Protein AF-M1BPP1-F1 (afdb_monomer_lite)

Sequence (187 aa):
MSDGGLTILDGTQLRAVDLSLPSPADSSVTGAQLLDVAESKVSESLFGFSLPDTLKSAALKRIGVSDDLEFRREQLDRENALSVLRNYVDAIANELQDDPIVIAILDGKTLQMFLEDEDDFAMLAENLFTDLDTEDKGKIKRNQIRDALFHMGVEMGIPPLSGLLPSSPIRASKHRSFSSNNNIYRV

pLDDT: mean 79.0, std 19.22, range [29.78, 95.62]

Secondary structure (DSSP, 8-state):
----SEEEE-SGGGGG---PPPP-TTPPEEHHHHHHHHHHHHHHHTTTPPPPHHHHHHHHHHTT-S-HHHHTT-EE-HHHHHHHHHHHHHHHHHHHHHSPEEEE---HHHHHHHT--HHHHHHHHHHHHHHH-TT--S---HHHHHHHHHHHHHHTTPPPGGGSS-SS-------------------

Radius of gyration: 24.14 Å; chains: 1; bounding box: 52×61×60 Å

Structure (mmCIF, N/CA/C/O backbone):
data_AF-M1BPP1-F1
#
_entry.id   AF-M1BPP1-F1
#
loop_
_atom_site.group_PDB
_atom_site.id
_atom_site.type_symbol
_atom_site.label_atom_id
_atom_site.label_alt_id
_atom_site.label_comp_id
_atom_site.label_asym_id
_atom_site.label_entity_id
_atom_site.label_seq_id
_atom_site.pdbx_PDB_ins_code
_atom_site.Cartn_x
_atom_site.Cartn_y
_atom_site.Cartn_z
_atom_site.occupancy
_atom_site.B_iso_or_equiv
_atom_site.auth_seq_id
_atom_site.auth_comp_id
_atom_site.auth_asym_id
_atom_site.auth_atom_id
_atom_site.pdbx_PDB_model_num
ATOM 1 N N . MET A 1 1 ? -23.429 -11.621 -2.920 1.00 39.00 1 MET A N 1
ATOM 2 C CA . MET A 1 1 ? -22.164 -12.114 -2.347 1.00 39.00 1 MET A CA 1
ATOM 3 C C . MET A 1 1 ? -21.356 -10.877 -2.038 1.00 39.00 1 MET A C 1
ATOM 5 O O . MET A 1 1 ? -21.033 -10.153 -2.970 1.00 39.00 1 MET A O 1
ATOM 9 N N . SER A 1 2 ? -21.254 -10.527 -0.759 1.00 40.84 2 SER A N 1
ATOM 10 C CA . SER A 1 2 ? -20.558 -9.331 -0.289 1.00 40.84 2 SER A CA 1
ATOM 11 C C . SER A 1 2 ? -19.071 -9.513 -0.558 1.00 40.84 2 SER A C 1
ATOM 13 O O . SER A 1 2 ? -18.459 -10.453 -0.059 1.00 40.84 2 SER A O 1
ATOM 15 N N . ASP A 1 3 ? -18.509 -8.655 -1.400 1.00 52.59 3 ASP A N 1
ATOM 16 C CA . ASP A 1 3 ? -17.066 -8.576 -1.587 1.00 52.59 3 ASP A CA 1
ATOM 17 C C . ASP A 1 3 ? -16.498 -8.050 -0.260 1.00 52.59 3 ASP A C 1
ATOM 19 O O . ASP A 1 3 ? -16.735 -6.898 0.103 1.00 52.59 3 ASP A O 1
ATOM 23 N N . GLY A 1 4 ? -15.944 -8.949 0.559 1.00 58.28 4 GLY A N 1
ATOM 24 C CA . GLY A 1 4 ? -15.763 -8.808 2.013 1.00 58.28 4 GLY A CA 1
ATOM 25 C C . GLY A 1 4 ? -14.676 -7.824 2.450 1.00 58.28 4 GLY A C 1
ATOM 26 O O . GLY A 1 4 ? -13.829 -8.174 3.265 1.00 58.28 4 GLY A O 1
ATOM 27 N N . GLY A 1 5 ? -14.655 -6.617 1.884 1.00 71.94 5 GLY A N 1
ATOM 28 C CA . GLY A 1 5 ? -13.621 -5.612 2.142 1.00 71.94 5 GLY A CA 1
ATOM 29 C C . GLY A 1 5 ? -12.246 -5.978 1.573 1.00 71.94 5 GLY A C 1
ATOM 30 O O . GLY A 1 5 ? -11.260 -5.313 1.889 1.00 71.94 5 GLY A O 1
ATOM 31 N N . LEU A 1 6 ? -12.160 -7.027 0.749 1.00 84.12 6 LEU A N 1
ATOM 32 C CA . LEU A 1 6 ? -10.935 -7.433 0.067 1.00 84.12 6 LEU A CA 1
ATOM 33 C C . LEU A 1 6 ? -10.809 -6.691 -1.262 1.00 84.12 6 LEU A C 1
ATOM 35 O O . LEU A 1 6 ? -11.784 -6.477 -1.974 1.00 84.12 6 LEU A O 1
ATOM 39 N N . THR A 1 7 ? -9.595 -6.279 -1.597 1.00 86.88 7 THR A N 1
ATOM 40 C CA . THR A 1 7 ? -9.265 -5.616 -2.857 1.00 86.88 7 THR A CA 1
ATOM 41 C C . THR A 1 7 ? -8.027 -6.272 -3.445 1.00 86.88 7 THR A C 1
ATOM 43 O O . THR A 1 7 ? -7.039 -6.501 -2.748 1.00 86.88 7 THR A O 1
ATOM 46 N N . ILE A 1 8 ? -8.086 -6.584 -4.738 1.00 91.88 8 ILE A N 1
ATOM 47 C CA . ILE A 1 8 ? -6.975 -7.180 -5.479 1.00 91.88 8 ILE A CA 1
ATOM 48 C C . ILE A 1 8 ? -6.202 -6.056 -6.169 1.00 91.88 8 ILE A C 1
ATOM 50 O O . ILE A 1 8 ? -6.776 -5.260 -6.912 1.00 91.88 8 ILE A O 1
ATOM 54 N N . LEU A 1 9 ? -4.897 -5.993 -5.919 1.00 92.38 9 LEU A N 1
ATOM 55 C CA . LEU A 1 9 ? -3.967 -5.097 -6.593 1.00 92.38 9 LEU A CA 1
ATOM 56 C C . LEU A 1 9 ? -3.253 -5.878 -7.702 1.00 92.38 9 LEU A C 1
ATOM 58 O O . LEU A 1 9 ? -2.265 -6.561 -7.451 1.00 92.38 9 LEU A O 1
ATOM 62 N N . ASP A 1 10 ? -3.766 -5.764 -8.924 1.00 92.12 10 ASP A N 1
ATOM 63 C CA . ASP A 1 10 ? -3.283 -6.459 -10.132 1.00 92.12 10 ASP A CA 1
ATOM 64 C C . ASP A 1 10 ? -2.486 -5.543 -11.087 1.00 92.12 10 ASP A C 1
ATOM 66 O O . ASP A 1 10 ? -2.209 -5.887 -12.236 1.00 92.12 10 ASP A O 1
ATOM 70 N N . GLY A 1 11 ? -2.177 -4.322 -10.641 1.00 90.88 11 GLY A N 1
ATOM 71 C CA . GLY A 1 11 ? -1.450 -3.325 -11.426 1.00 90.88 11 GLY A CA 1
ATOM 72 C C . GLY A 1 11 ? -2.285 -2.573 -12.470 1.00 90.88 11 GLY A C 1
ATOM 73 O O . GLY A 1 11 ? -1.774 -1.630 -13.075 1.00 90.88 11 GLY A O 1
ATOM 74 N N . THR A 1 12 ? -3.571 -2.891 -12.666 1.00 91.62 12 THR A N 1
ATOM 75 C CA . THR A 1 12 ? -4.430 -2.189 -13.644 1.00 91.62 12 THR A CA 1
ATOM 76 C C . THR A 1 12 ? -4.559 -0.693 -13.348 1.00 91.62 12 THR A C 1
ATOM 78 O O . THR A 1 12 ? -4.496 0.125 -14.267 1.00 91.62 12 THR A O 1
ATOM 81 N N . GLN A 1 13 ? -4.644 -0.327 -12.065 1.00 89.00 13 GLN A N 1
ATOM 82 C CA . GLN A 1 13 ? -4.729 1.062 -11.595 1.00 89.00 13 GLN A CA 1
ATOM 83 C C . GLN A 1 13 ? -3.490 1.887 -11.970 1.00 89.00 13 GLN A C 1
ATOM 85 O O . GLN A 1 13 ? -3.598 3.084 -12.226 1.00 89.00 13 GLN A O 1
ATOM 90 N N . LEU A 1 14 ? -2.319 1.246 -12.070 1.00 92.12 14 LEU A N 1
ATOM 91 C CA . LEU A 1 14 ? -1.053 1.917 -12.371 1.00 92.12 14 LEU A CA 1
ATOM 92 C C . LEU A 1 14 ? -0.929 2.328 -13.840 1.00 92.12 14 LEU A C 1
ATOM 94 O O . LEU A 1 14 ? -0.242 3.298 -14.149 1.00 92.12 14 LEU A O 1
ATOM 98 N N . ARG A 1 15 ? -1.642 1.650 -14.748 1.00 87.25 15 ARG A N 1
ATOM 99 C CA . ARG A 1 15 ? -1.582 1.933 -16.193 1.00 87.25 15 ARG A CA 1
ATOM 100 C C . ARG A 1 15 ? -2.246 3.259 -16.581 1.00 87.25 15 ARG A C 1
ATOM 102 O O . ARG A 1 15 ? -1.982 3.779 -17.660 1.00 87.25 15 ARG A O 1
ATOM 109 N N . ALA A 1 16 ? -3.111 3.798 -15.721 1.00 83.12 16 ALA A N 1
ATOM 110 C CA . ALA A 1 16 ? -3.827 5.056 -15.942 1.00 83.12 16 ALA A CA 1
ATOM 111 C C . ALA A 1 16 ? -3.273 6.229 -15.109 1.00 83.12 16 ALA A C 1
ATOM 113 O O . ALA A 1 16 ? -3.879 7.301 -15.087 1.00 83.12 16 ALA A O 1
ATOM 114 N N . VAL A 1 17 ? -2.148 6.039 -14.411 1.00 85.88 17 VAL A N 1
ATOM 115 C CA . VAL A 1 17 ? -1.571 7.057 -13.524 1.00 85.88 17 VAL A CA 1
ATOM 116 C C . VAL A 1 17 ? -1.045 8.251 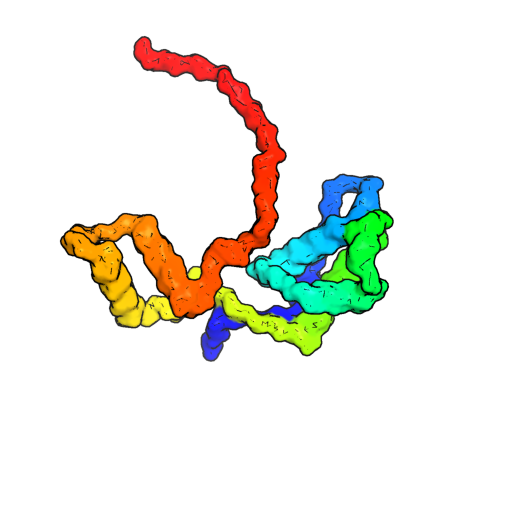-14.310 1.00 85.88 17 VAL A C 1
ATOM 118 O O . VAL A 1 17 ? -0.302 8.107 -15.281 1.00 85.88 17 VAL A O 1
ATOM 121 N N . ASP A 1 18 ? -1.376 9.454 -13.835 1.00 83.50 18 ASP A N 1
ATOM 122 C CA . ASP A 1 18 ? -0.751 10.680 -14.323 1.00 83.50 18 ASP A CA 1
ATOM 123 C C . ASP A 1 18 ? 0.675 10.811 -13.770 1.00 83.50 18 ASP A C 1
ATOM 125 O O . ASP A 1 18 ? 0.908 11.153 -12.605 1.00 83.50 18 ASP A O 1
ATOM 129 N N . LEU A 1 19 ? 1.643 10.516 -14.633 1.00 82.75 19 LEU A N 1
ATOM 130 C CA . LEU A 1 19 ? 3.066 10.590 -14.334 1.00 82.75 19 LEU A CA 1
ATOM 131 C C . LEU A 1 19 ? 3.598 11.970 -14.715 1.00 82.75 19 LEU A C 1
ATOM 133 O O . LEU A 1 19 ? 4.197 12.168 -15.775 1.00 82.75 19 LEU A O 1
ATOM 137 N N . SER A 1 20 ? 3.367 12.930 -13.822 1.00 80.38 20 SER A N 1
ATOM 138 C CA . SER A 1 20 ? 3.931 14.273 -13.908 1.00 80.38 20 SER A CA 1
ATOM 139 C C . SER A 1 20 ? 5.150 14.419 -12.992 1.00 80.38 20 SER A C 1
ATOM 141 O O . SER A 1 20 ? 5.137 14.047 -11.820 1.00 80.38 20 SER A O 1
ATOM 143 N N . LEU A 1 21 ? 6.232 14.974 -13.541 1.00 76.12 21 LEU A N 1
ATOM 144 C CA . LEU A 1 21 ? 7.428 15.310 -12.769 1.00 76.12 21 LEU A CA 1
ATOM 145 C C . LEU A 1 21 ? 7.219 16.646 -12.026 1.00 76.12 21 LEU A C 1
ATOM 147 O O . LEU A 1 21 ? 6.709 17.596 -12.634 1.00 76.12 21 LEU A O 1
ATOM 151 N N . PRO A 1 22 ? 7.629 16.765 -10.749 1.00 67.38 22 PRO A N 1
ATOM 152 C CA . PRO A 1 22 ? 7.569 18.029 -10.018 1.00 67.38 22 PRO A CA 1
ATOM 153 C C . PRO A 1 22 ? 8.485 19.087 -10.667 1.00 67.38 22 PRO A C 1
ATOM 155 O O . PRO A 1 22 ? 9.644 18.825 -10.972 1.00 67.38 22 PRO A O 1
ATOM 158 N N . SER A 1 23 ? 7.955 20.292 -10.898 1.00 67.94 23 SER A N 1
ATOM 159 C CA . SER A 1 23 ? 8.669 21.427 -11.520 1.00 67.94 23 SER A CA 1
ATOM 160 C C . SER A 1 23 ? 9.544 22.165 -10.481 1.00 67.94 23 SER A C 1
ATOM 162 O O . SER A 1 23 ? 9.099 22.296 -9.335 1.00 67.94 23 SER A O 1
ATOM 164 N N . PRO A 1 24 ? 10.758 22.658 -10.837 1.00 58.31 24 PRO A N 1
ATOM 165 C CA . PRO A 1 24 ? 10.934 23.704 -11.852 1.00 58.31 24 PRO A CA 1
ATOM 166 C C . PRO A 1 24 ? 11.856 23.339 -13.037 1.00 58.31 24 PRO A C 1
ATOM 168 O O . PRO A 1 24 ? 13.055 23.146 -12.881 1.00 58.31 24 PRO A O 1
ATOM 171 N N . ALA A 1 25 ? 11.243 23.356 -14.224 1.00 53.94 25 ALA A N 1
ATOM 172 C CA . ALA A 1 25 ? 11.714 23.688 -15.581 1.00 53.94 25 ALA A CA 1
ATOM 173 C C . ALA A 1 25 ? 13.097 23.265 -16.140 1.00 53.94 25 ALA A C 1
ATOM 175 O O . ALA A 1 25 ? 13.095 22.889 -17.306 1.00 53.94 25 ALA A O 1
ATOM 176 N N . ASP A 1 26 ? 14.223 23.283 -15.416 1.00 55.06 26 ASP A N 1
ATOM 177 C CA . ASP A 1 26 ? 15.560 23.238 -16.061 1.00 55.06 26 ASP A CA 1
ATOM 178 C C . ASP A 1 26 ? 16.645 22.421 -15.331 1.00 55.06 26 ASP A C 1
ATOM 180 O O . ASP A 1 26 ? 17.787 22.367 -15.787 1.00 55.06 26 ASP A O 1
ATOM 184 N N . SER A 1 27 ? 16.342 21.779 -14.201 1.00 67.38 27 SER A N 1
ATOM 185 C CA . SER A 1 27 ? 17.331 20.962 -13.483 1.00 67.38 27 SER A CA 1
ATOM 186 C C . SER A 1 27 ? 17.130 19.474 -13.749 1.00 67.38 27 SER A C 1
ATOM 188 O O . SER A 1 27 ? 16.012 18.969 -13.634 1.00 67.38 27 SER A O 1
ATOM 190 N N . SER A 1 28 ? 18.223 18.778 -14.052 1.00 79.44 28 SER A N 1
ATOM 191 C CA . SER A 1 28 ? 18.310 17.319 -13.996 1.00 79.44 28 SER A CA 1
ATOM 192 C C . SER A 1 28 ? 17.731 16.784 -12.680 1.00 79.44 28 SER A C 1
ATOM 194 O O . SER A 1 28 ? 17.888 17.390 -11.617 1.00 79.44 28 SER A O 1
ATOM 196 N N . VAL A 1 29 ? 17.045 15.647 -12.758 1.00 87.88 29 VAL A N 1
ATOM 197 C CA . VAL A 1 29 ? 16.467 14.949 -11.601 1.00 87.88 29 VAL A CA 1
ATOM 198 C C . VAL A 1 29 ? 17.371 13.771 -11.277 1.00 87.88 29 VAL A C 1
ATOM 200 O O . VAL A 1 29 ? 17.850 13.092 -12.186 1.00 87.88 29 VAL A O 1
ATOM 203 N N . THR A 1 30 ? 17.641 13.525 -9.996 1.00 91.06 30 THR A N 1
ATOM 204 C CA . THR A 1 30 ? 18.416 12.336 -9.625 1.00 91.06 30 THR A CA 1
ATOM 205 C C . THR A 1 30 ? 17.553 11.081 -9.682 1.00 91.06 30 THR A C 1
ATOM 207 O O . THR A 1 30 ? 16.352 11.145 -9.409 1.00 91.06 30 THR A O 1
ATOM 210 N N . GLY A 1 31 ? 18.146 9.917 -9.960 1.00 89.88 31 GLY A N 1
ATOM 211 C CA . GLY A 1 31 ? 17.411 8.648 -9.921 1.00 89.88 31 GLY A CA 1
ATOM 212 C C . GLY A 1 31 ? 16.687 8.422 -8.587 1.00 89.88 31 GLY A C 1
ATOM 213 O O . GLY A 1 31 ? 15.552 7.959 -8.579 1.00 89.88 31 GLY A O 1
ATOM 214 N N . ALA A 1 32 ? 17.264 8.852 -7.457 1.00 90.44 32 ALA A N 1
ATOM 215 C CA . ALA A 1 32 ? 16.597 8.775 -6.154 1.00 90.44 32 ALA A CA 1
ATOM 216 C C . ALA A 1 32 ? 15.307 9.609 -6.097 1.00 90.44 32 ALA A C 1
ATOM 218 O O . ALA A 1 32 ? 14.272 9.104 -5.678 1.00 90.44 32 ALA A O 1
ATOM 219 N N . GLN A 1 33 ? 15.348 10.861 -6.566 1.00 89.88 33 GLN A N 1
ATOM 220 C CA . GLN A 1 33 ? 14.158 11.717 -6.624 1.00 89.88 33 GLN A CA 1
ATOM 221 C C . GLN A 1 33 ? 13.097 11.140 -7.562 1.00 89.88 33 GLN A C 1
ATOM 223 O O . GLN A 1 33 ? 11.904 11.260 -7.293 1.00 89.88 33 GLN A O 1
ATOM 228 N N . LEU A 1 34 ? 13.528 10.517 -8.660 1.00 91.06 34 LEU A N 1
ATOM 229 C CA . LEU A 1 34 ? 12.632 9.874 -9.608 1.00 91.06 34 LEU A CA 1
ATOM 230 C C . LEU A 1 34 ? 11.901 8.684 -8.980 1.00 91.06 34 LEU A C 1
ATOM 232 O O . LEU A 1 34 ? 10.683 8.581 -9.123 1.00 91.06 34 LEU A O 1
ATOM 236 N N . LEU A 1 35 ? 12.631 7.820 -8.268 1.00 91.50 35 LEU A N 1
ATOM 237 C CA . LEU A 1 35 ? 12.057 6.676 -7.561 1.00 91.50 35 LEU A CA 1
ATOM 238 C C . LEU A 1 35 ? 11.125 7.122 -6.436 1.00 91.50 35 LEU A C 1
ATOM 240 O O . LEU A 1 35 ? 10.030 6.583 -6.338 1.00 91.50 35 LEU A O 1
ATOM 244 N N . ASP A 1 36 ? 11.485 8.149 -5.663 1.00 91.06 36 ASP A N 1
ATOM 245 C CA . ASP A 1 36 ? 10.612 8.692 -4.615 1.00 91.06 36 ASP A CA 1
ATOM 246 C C . ASP A 1 36 ? 9.279 9.197 -5.200 1.00 91.06 36 ASP A C 1
ATOM 248 O O . ASP A 1 36 ? 8.206 8.915 -4.663 1.00 91.06 36 ASP A O 1
ATOM 252 N N . VAL A 1 37 ? 9.325 9.910 -6.334 1.00 91.00 37 VAL A N 1
ATOM 253 C CA . VAL A 1 37 ? 8.116 10.363 -7.041 1.00 91.00 37 VAL A CA 1
ATOM 254 C C . VAL A 1 37 ? 7.308 9.171 -7.554 1.00 91.00 37 VAL A C 1
ATOM 256 O O . VAL A 1 37 ? 6.089 9.148 -7.383 1.00 91.00 37 VAL A O 1
ATOM 259 N N . ALA A 1 38 ? 7.967 8.180 -8.157 1.00 91.88 38 ALA A N 1
ATOM 260 C CA . ALA A 1 38 ? 7.306 6.990 -8.676 1.00 91.88 38 ALA A CA 1
ATOM 261 C C . ALA A 1 38 ? 6.610 6.196 -7.567 1.00 91.88 38 ALA A C 1
ATOM 263 O O . ALA A 1 38 ? 5.428 5.887 -7.677 1.00 91.88 38 ALA A O 1
ATOM 264 N N . GLU A 1 39 ? 7.323 5.911 -6.479 1.00 91.81 39 GLU A N 1
ATOM 265 C CA . GLU A 1 39 ? 6.815 5.170 -5.328 1.00 91.81 39 GLU A CA 1
ATOM 266 C C . GLU A 1 39 ? 5.678 5.923 -4.638 1.00 91.81 39 GLU A C 1
ATOM 268 O O . GLU A 1 39 ? 4.675 5.305 -4.288 1.00 91.81 39 GLU A O 1
ATOM 273 N N . SER A 1 40 ? 5.771 7.252 -4.522 1.00 90.75 40 SER A N 1
ATOM 274 C CA . SER A 1 40 ? 4.672 8.080 -4.015 1.00 90.75 40 SER A CA 1
ATOM 275 C C . SER A 1 40 ? 3.430 7.958 -4.898 1.00 90.75 40 SER A C 1
ATOM 277 O O . SER A 1 40 ? 2.335 7.748 -4.385 1.00 90.75 40 SER A O 1
ATOM 279 N N . LYS A 1 41 ? 3.579 8.050 -6.226 1.00 90.75 41 LYS A N 1
ATOM 280 C CA . LYS A 1 41 ? 2.454 7.955 -7.171 1.00 90.75 41 LYS A CA 1
ATOM 281 C C . LYS A 1 41 ? 1.828 6.570 -7.206 1.00 90.75 41 LYS A C 1
ATOM 283 O O . LYS A 1 41 ? 0.604 6.446 -7.237 1.00 90.75 41 LYS A O 1
ATOM 288 N N . VAL A 1 42 ? 2.659 5.537 -7.178 1.00 92.88 42 VAL A N 1
ATOM 289 C CA . VAL A 1 42 ? 2.208 4.150 -7.108 1.00 92.88 42 VAL A CA 1
ATOM 290 C C . VAL A 1 42 ? 1.476 3.904 -5.794 1.00 92.88 42 VAL A C 1
ATOM 292 O O . VAL A 1 42 ? 0.377 3.366 -5.818 1.00 92.88 42 VAL A O 1
ATOM 295 N N . SER A 1 43 ? 2.019 4.366 -4.668 1.00 91.50 43 SER A N 1
ATOM 296 C CA . SER A 1 43 ? 1.369 4.226 -3.366 1.00 91.50 43 SER A CA 1
ATOM 297 C C . SER A 1 43 ? 0.026 4.958 -3.314 1.00 91.50 43 SER A C 1
ATOM 299 O O . SER A 1 43 ? -0.973 4.356 -2.931 1.00 91.50 43 SER A O 1
ATOM 301 N N . GLU A 1 44 ? -0.046 6.209 -3.788 1.00 89.81 44 GLU A N 1
ATOM 302 C CA . GLU A 1 44 ? -1.303 6.972 -3.909 1.00 89.81 44 GLU A CA 1
ATOM 303 C C . GLU A 1 44 ? -2.359 6.212 -4.726 1.00 89.81 44 GLU A C 1
ATOM 305 O O . GLU A 1 44 ? -3.530 6.170 -4.351 1.00 89.81 44 GLU A O 1
ATOM 310 N N . SER A 1 45 ? -1.931 5.572 -5.814 1.00 90.81 45 SER A N 1
ATOM 311 C CA . SER A 1 45 ? -2.804 4.809 -6.714 1.00 90.81 45 SER A CA 1
ATOM 312 C C . SER A 1 45 ? -3.197 3.439 -6.162 1.00 90.81 45 SER A C 1
ATOM 314 O O . SER A 1 45 ? -4.136 2.830 -6.656 1.00 90.81 45 SER A O 1
ATOM 316 N N . LEU A 1 46 ? -2.494 2.950 -5.140 1.00 90.31 46 LEU A N 1
ATOM 317 C CA . LEU A 1 46 ? -2.741 1.673 -4.472 1.00 90.31 46 LEU A CA 1
ATOM 318 C C . LEU A 1 46 ? -3.210 1.890 -3.025 1.00 90.31 46 LEU A C 1
ATOM 320 O O . LEU A 1 46 ? -2.830 1.149 -2.124 1.00 90.31 46 LEU A O 1
ATOM 324 N N . PHE A 1 47 ? -4.036 2.912 -2.784 1.00 86.88 47 PHE A N 1
ATOM 325 C CA . PHE A 1 47 ? -4.660 3.187 -1.478 1.00 86.88 47 PHE A CA 1
ATOM 326 C C . PHE A 1 47 ? -3.670 3.462 -0.330 1.00 86.88 47 PHE A C 1
ATOM 328 O O . PHE A 1 47 ? -3.946 3.158 0.830 1.00 86.88 47 PHE A O 1
ATOM 335 N N . GLY A 1 48 ? -2.505 4.034 -0.634 1.00 86.12 48 GLY A N 1
ATOM 336 C CA . GLY A 1 48 ? -1.437 4.267 0.340 1.00 86.12 48 GLY A CA 1
ATOM 337 C C . GLY A 1 48 ? -0.641 3.009 0.690 1.00 86.12 48 GLY A C 1
ATOM 338 O O . GLY A 1 48 ? 0.147 3.022 1.636 1.00 86.12 48 GLY A O 1
ATOM 339 N N . PHE A 1 49 ? -0.823 1.915 -0.055 1.00 86.38 49 PHE A N 1
ATOM 340 C CA . PHE A 1 49 ? -0.039 0.701 0.122 1.00 86.38 49 PHE A CA 1
ATOM 341 C C . PHE A 1 49 ? 1.431 0.974 -0.211 1.00 86.38 49 PHE A C 1
ATOM 343 O O . PHE A 1 49 ? 1.764 1.483 -1.286 1.00 86.38 49 PHE A O 1
ATOM 350 N N . SER A 1 50 ? 2.322 0.662 0.730 1.00 89.06 50 SER A N 1
ATOM 351 C CA . SER A 1 50 ? 3.764 0.728 0.501 1.00 89.06 50 SER A CA 1
ATOM 352 C C . SER A 1 50 ? 4.219 -0.575 -0.136 1.00 89.06 50 SER A C 1
ATOM 354 O O . SER A 1 50 ? 3.999 -1.653 0.418 1.00 89.06 50 SER A O 1
ATOM 356 N N . LEU A 1 51 ? 4.856 -0.478 -1.300 1.00 88.25 51 LEU A N 1
ATOM 357 C CA . LEU A 1 51 ? 5.306 -1.656 -2.025 1.00 88.25 51 LEU A CA 1
ATOM 358 C C . LEU A 1 51 ? 6.394 -2.422 -1.253 1.00 88.25 51 LEU A C 1
ATOM 360 O O . LEU A 1 51 ? 7.301 -1.790 -0.703 1.00 88.25 51 LEU A O 1
ATOM 364 N N . PRO A 1 52 ? 6.377 -3.767 -1.278 1.00 90.19 52 PRO A N 1
ATOM 365 C CA . PRO A 1 52 ? 7.480 -4.581 -0.778 1.00 90.19 52 PRO A CA 1
ATOM 366 C C . PRO A 1 52 ? 8.791 -4.316 -1.533 1.00 90.19 52 PRO A C 1
ATOM 368 O O . PRO A 1 52 ? 8.791 -4.145 -2.755 1.00 90.19 52 PRO A O 1
ATOM 371 N N . ASP A 1 53 ? 9.929 -4.378 -0.834 1.00 89.75 53 ASP A N 1
ATOM 372 C CA . ASP A 1 53 ? 11.258 -4.183 -1.440 1.00 89.75 53 ASP A CA 1
ATOM 373 C C . ASP A 1 53 ? 11.574 -5.213 -2.534 1.00 89.75 53 ASP A C 1
ATOM 375 O O . ASP A 1 53 ? 12.317 -4.925 -3.475 1.00 89.75 53 ASP A O 1
ATOM 379 N N . THR A 1 54 ? 10.983 -6.407 -2.444 1.00 90.19 54 THR A N 1
ATOM 380 C CA . THR A 1 54 ? 11.080 -7.451 -3.472 1.00 90.19 54 THR A CA 1
ATOM 381 C C . THR A 1 54 ? 10.498 -6.981 -4.803 1.00 90.19 54 THR A C 1
ATOM 383 O O . THR A 1 54 ? 11.142 -7.156 -5.836 1.00 90.19 54 THR A O 1
ATOM 386 N N . LEU A 1 55 ? 9.338 -6.319 -4.771 1.00 91.25 55 LEU A N 1
ATOM 387 C CA . LEU A 1 55 ? 8.656 -5.793 -5.951 1.00 91.25 55 LEU A CA 1
ATOM 388 C C . LEU A 1 55 ? 9.414 -4.601 -6.543 1.00 91.25 55 LEU A C 1
ATOM 390 O O . LEU A 1 55 ? 9.648 -4.554 -7.749 1.00 91.25 55 LEU A O 1
ATOM 394 N N . LYS A 1 56 ? 9.874 -3.677 -5.688 1.00 91.94 56 LYS A N 1
ATOM 395 C CA . LYS A 1 56 ? 10.714 -2.539 -6.105 1.00 91.94 56 LYS A CA 1
ATOM 396 C C . LYS A 1 56 ? 11.980 -3.022 -6.815 1.00 91.94 56 LYS A C 1
ATOM 398 O O . LYS A 1 56 ? 12.312 -2.568 -7.907 1.00 91.94 56 LYS A O 1
ATOM 403 N N . SER A 1 57 ? 12.653 -4.012 -6.227 1.00 91.56 57 SER A N 1
ATOM 404 C CA . SER A 1 57 ? 13.867 -4.609 -6.789 1.00 91.56 57 SER A CA 1
ATOM 405 C C . SER A 1 57 ? 13.608 -5.339 -8.110 1.00 91.56 57 SER A C 1
ATOM 407 O O . SER A 1 57 ? 14.441 -5.277 -9.015 1.00 91.56 57 SER A O 1
ATOM 409 N N . ALA A 1 58 ? 12.480 -6.045 -8.234 1.00 91.75 58 ALA A N 1
ATOM 410 C CA . ALA A 1 58 ? 12.091 -6.716 -9.473 1.00 91.75 58 ALA A CA 1
ATOM 411 C C . ALA A 1 58 ? 11.827 -5.702 -10.598 1.00 91.75 58 ALA A C 1
ATOM 413 O O . ALA A 1 58 ? 12.377 -5.839 -11.694 1.00 91.75 58 ALA A O 1
ATOM 414 N N . ALA A 1 59 ? 11.097 -4.624 -10.295 1.00 93.00 59 ALA A N 1
ATOM 415 C CA . ALA A 1 59 ? 10.826 -3.548 -11.240 1.00 93.00 59 ALA A CA 1
ATOM 416 C C . ALA A 1 59 ? 12.111 -2.845 -11.717 1.00 93.00 59 ALA A C 1
ATOM 418 O O . ALA A 1 59 ? 12.285 -2.651 -12.921 1.00 93.00 59 ALA A O 1
ATOM 419 N N . LEU A 1 60 ? 13.050 -2.541 -10.809 1.00 92.25 60 LEU A N 1
ATOM 420 C CA . LEU A 1 60 ? 14.359 -1.965 -11.156 1.00 92.25 60 LEU A CA 1
ATOM 421 C C . LEU A 1 60 ? 15.166 -2.872 -12.095 1.00 92.25 60 LEU A C 1
ATOM 423 O O . LEU A 1 60 ? 15.686 -2.421 -13.117 1.00 92.25 60 LEU A O 1
ATOM 427 N N . LYS A 1 61 ? 15.218 -4.175 -11.803 1.00 92.06 61 LYS A N 1
ATOM 428 C CA . LYS A 1 61 ? 15.903 -5.148 -12.668 1.00 92.06 61 LYS A CA 1
ATOM 429 C C . LYS A 1 61 ? 15.286 -5.200 -14.064 1.00 92.06 61 LYS A C 1
ATOM 431 O O . LYS A 1 61 ? 16.013 -5.314 -15.049 1.00 92.06 61 LYS A O 1
ATOM 436 N N . ARG A 1 62 ? 13.959 -5.089 -14.163 1.00 90.69 62 ARG A N 1
ATOM 437 C CA . ARG A 1 62 ? 13.228 -5.149 -15.435 1.00 90.69 62 ARG A CA 1
ATOM 438 C C . ARG A 1 62 ? 13.498 -3.949 -16.341 1.00 90.69 62 ARG A C 1
ATOM 440 O O . ARG A 1 62 ? 13.517 -4.111 -17.557 1.00 90.69 62 ARG A O 1
ATOM 447 N N . ILE A 1 63 ? 13.766 -2.778 -15.765 1.00 90.94 63 ILE A N 1
ATOM 448 C CA . ILE A 1 63 ? 14.176 -1.581 -16.519 1.00 90.94 63 ILE A CA 1
ATOM 449 C C . ILE A 1 63 ? 15.690 -1.520 -16.791 1.00 90.94 63 ILE A C 1
ATOM 451 O O . ILE A 1 63 ? 16.173 -0.531 -17.334 1.00 90.94 63 ILE A O 1
ATOM 455 N N . GLY A 1 64 ? 16.446 -2.569 -16.443 1.00 86.94 64 GLY A N 1
ATOM 456 C CA . GLY A 1 64 ? 17.884 -2.671 -16.710 1.00 86.94 64 GLY A CA 1
ATOM 457 C C . GLY A 1 64 ? 18.786 -2.041 -15.646 1.00 86.94 64 GLY A C 1
ATOM 458 O O . GLY A 1 64 ? 20.002 -1.998 -15.835 1.00 86.94 64 GLY A O 1
ATOM 459 N N . VAL A 1 65 ? 18.233 -1.598 -14.512 1.00 87.81 65 VAL A N 1
ATOM 460 C CA . VAL A 1 65 ? 19.023 -1.076 -13.390 1.00 87.81 65 VAL A CA 1
ATOM 461 C C . VAL A 1 65 ? 19.618 -2.255 -12.621 1.00 87.81 65 VAL A C 1
ATOM 463 O O . VAL A 1 65 ? 18.924 -2.972 -11.900 1.00 87.81 65 VAL A O 1
ATOM 466 N N . SER A 1 66 ? 20.919 -2.479 -12.814 1.00 78.62 66 SER A N 1
ATOM 467 C CA . SER A 1 66 ? 21.666 -3.549 -12.134 1.00 78.62 66 SER A CA 1
ATOM 468 C C . SER A 1 66 ? 22.267 -3.093 -10.799 1.00 78.62 66 SER A C 1
ATOM 470 O O . SER A 1 66 ? 22.399 -3.909 -9.889 1.00 78.62 66 SER A O 1
ATOM 472 N N . ASP A 1 67 ? 22.589 -1.800 -10.673 1.00 85.19 67 ASP A N 1
ATOM 473 C CA . ASP A 1 67 ? 23.100 -1.169 -9.452 1.00 85.19 67 ASP A CA 1
ATOM 474 C C . ASP A 1 67 ? 22.169 -0.019 -9.019 1.00 85.19 67 ASP A C 1
ATOM 476 O O . ASP A 1 67 ? 22.186 1.076 -9.584 1.00 85.19 67 ASP A O 1
ATOM 480 N N . ASP A 1 68 ? 21.333 -0.280 -8.008 1.00 84.94 68 ASP A N 1
ATOM 481 C CA . ASP A 1 68 ? 20.396 0.703 -7.439 1.00 84.94 68 ASP A CA 1
ATOM 482 C C . ASP A 1 68 ? 21.126 1.914 -6.827 1.00 84.94 68 ASP A C 1
ATOM 484 O O . ASP A 1 68 ? 20.674 3.054 -6.937 1.00 84.94 68 ASP A O 1
ATOM 488 N N . LEU A 1 69 ? 22.291 1.702 -6.207 1.00 86.81 69 LEU A N 1
ATOM 489 C CA . LEU A 1 69 ? 23.044 2.776 -5.558 1.00 86.81 69 LEU A CA 1
ATOM 490 C C . LEU A 1 69 ? 23.667 3.733 -6.574 1.00 86.81 69 LEU A C 1
ATOM 492 O O . LEU A 1 69 ? 23.782 4.932 -6.291 1.00 86.81 69 LEU A O 1
ATOM 496 N N . GLU A 1 70 ? 24.108 3.214 -7.715 1.00 88.50 70 GLU A N 1
ATOM 497 C CA . GLU A 1 70 ? 24.615 4.026 -8.818 1.00 88.50 70 GLU A CA 1
ATOM 498 C C . GLU A 1 70 ? 23.475 4.807 -9.477 1.00 88.50 70 GLU A C 1
ATOM 500 O O . GLU A 1 70 ? 23.533 6.038 -9.538 1.00 88.50 70 GLU A O 1
ATOM 505 N N . PHE A 1 71 ? 22.387 4.118 -9.833 1.00 89.00 71 PHE A N 1
ATOM 506 C CA . PHE A 1 71 ? 21.219 4.729 -10.465 1.00 89.00 71 PHE A CA 1
ATOM 507 C C . PHE A 1 71 ? 20.615 5.853 -9.613 1.00 89.00 71 PHE A C 1
ATOM 509 O O . PHE A 1 71 ? 20.329 6.941 -10.108 1.00 89.00 71 PHE A O 1
ATOM 516 N N . ARG A 1 72 ? 20.510 5.663 -8.291 1.00 89.06 72 ARG A N 1
ATOM 517 C CA . ARG A 1 72 ? 20.007 6.699 -7.371 1.00 89.06 72 ARG A CA 1
ATOM 518 C C . ARG A 1 72 ? 20.791 8.016 -7.427 1.00 89.06 72 ARG A C 1
ATOM 520 O O . ARG A 1 72 ? 20.226 9.067 -7.112 1.00 89.06 72 ARG A O 1
ATOM 527 N N . ARG A 1 73 ? 22.078 7.977 -7.788 1.00 90.38 73 ARG A N 1
ATOM 528 C CA . ARG A 1 73 ? 22.956 9.159 -7.887 1.00 90.38 73 ARG A CA 1
ATOM 529 C C . ARG A 1 73 ? 23.044 9.729 -9.300 1.00 90.38 73 ARG A C 1
ATOM 531 O O . ARG A 1 73 ? 23.521 10.854 -9.453 1.00 90.38 73 ARG A O 1
ATOM 538 N N . GLU A 1 74 ? 22.606 8.977 -10.302 1.00 89.38 74 GLU A N 1
ATOM 539 C CA . GLU A 1 74 ? 22.610 9.392 -11.698 1.00 89.38 74 GLU A CA 1
ATOM 540 C C . GLU A 1 74 ? 21.724 10.624 -11.899 1.00 89.38 74 GLU A C 1
ATOM 542 O O . GLU A 1 74 ? 20.648 10.735 -11.308 1.00 89.38 74 GLU A O 1
ATOM 547 N N . GLN A 1 75 ? 22.193 11.567 -12.717 1.00 90.25 75 GLN A N 1
ATOM 548 C CA . GLN A 1 75 ? 21.422 12.738 -13.112 1.00 90.25 75 GLN A CA 1
ATOM 549 C C . GLN A 1 75 ? 20.788 12.489 -14.471 1.00 90.25 75 GLN A C 1
ATOM 551 O O . GLN A 1 75 ? 21.489 12.327 -15.467 1.00 90.25 75 GLN A O 1
ATOM 556 N N . LEU A 1 76 ? 19.463 12.515 -14.501 1.00 87.25 76 LEU A N 1
ATOM 557 C CA . LEU A 1 76 ? 18.670 12.302 -15.698 1.00 87.25 76 LEU A CA 1
ATOM 558 C C . LEU A 1 76 ? 18.117 13.646 -16.167 1.00 87.25 76 LEU A C 1
ATOM 560 O O . LEU A 1 76 ? 17.622 14.448 -15.367 1.00 87.25 76 LEU A O 1
ATOM 564 N N . ASP A 1 77 ? 18.191 13.897 -17.471 1.00 88.56 77 ASP A N 1
ATOM 565 C CA . ASP A 1 77 ? 17.406 14.973 -18.066 1.00 88.56 77 ASP A CA 1
ATOM 566 C C . ASP A 1 77 ? 15.907 14.644 -17.991 1.00 88.56 77 ASP A C 1
ATOM 568 O O . ASP A 1 77 ? 15.487 13.544 -17.626 1.00 88.56 77 ASP A O 1
ATOM 572 N N . ARG A 1 78 ? 15.071 15.623 -18.320 1.00 84.62 78 ARG A N 1
ATOM 573 C CA . ARG A 1 78 ? 13.626 15.496 -18.148 1.00 84.62 78 ARG A CA 1
ATOM 574 C C . ARG A 1 78 ? 12.999 14.414 -19.030 1.00 84.62 78 ARG A C 1
ATOM 576 O O . ARG A 1 78 ? 12.045 13.769 -18.597 1.00 84.62 78 ARG A O 1
ATOM 583 N N . GLU A 1 79 ? 13.488 14.246 -20.254 1.00 85.62 79 GLU A N 1
ATOM 584 C CA . GLU A 1 79 ? 12.938 13.285 -21.215 1.00 85.62 79 GLU A CA 1
ATOM 585 C C . GLU A 1 79 ? 13.284 11.857 -20.789 1.00 85.62 79 GLU A C 1
ATOM 587 O O . GLU A 1 79 ? 12.392 11.010 -20.668 1.00 85.62 79 GLU A O 1
ATOM 592 N N . ASN A 1 80 ? 14.553 11.627 -20.449 1.00 89.06 80 ASN A N 1
ATOM 593 C CA . ASN A 1 80 ? 15.037 10.362 -19.923 1.00 89.06 80 ASN A CA 1
ATOM 594 C C . ASN A 1 80 ? 14.367 10.037 -18.585 1.00 89.06 80 ASN A C 1
ATOM 596 O O . ASN A 1 80 ? 13.829 8.941 -18.439 1.00 89.06 80 ASN A O 1
ATOM 600 N N . ALA A 1 81 ? 14.276 10.993 -17.654 1.00 89.81 81 ALA A N 1
ATOM 601 C CA . ALA A 1 81 ? 13.598 10.802 -16.372 1.00 89.81 81 ALA A CA 1
ATOM 602 C C . ALA A 1 81 ? 12.131 10.389 -16.552 1.00 89.81 81 ALA A C 1
ATOM 604 O O . ALA A 1 81 ? 11.675 9.433 -15.929 1.00 89.81 81 ALA A O 1
ATOM 605 N N . LEU A 1 82 ? 11.384 11.060 -17.431 1.00 89.94 82 LEU A N 1
ATOM 606 C CA . LEU A 1 82 ? 9.979 10.731 -17.670 1.00 89.94 82 LEU A CA 1
ATOM 607 C C . LEU A 1 82 ? 9.813 9.353 -18.325 1.00 89.94 82 LEU A C 1
ATOM 609 O O . LEU A 1 82 ? 8.881 8.623 -17.984 1.00 89.94 82 LEU A O 1
ATOM 613 N N . SER A 1 83 ? 10.719 8.981 -19.234 1.00 91.00 83 SER A N 1
ATOM 614 C CA . SER A 1 83 ? 10.724 7.642 -19.833 1.00 91.00 83 SER A CA 1
ATOM 615 C C . SER A 1 83 ? 11.004 6.553 -18.792 1.00 91.00 83 SER A C 1
ATOM 617 O O . SER A 1 83 ? 10.276 5.566 -18.728 1.00 91.00 83 SER A O 1
ATOM 619 N N . VAL A 1 84 ? 11.991 6.766 -17.917 1.00 92.56 84 VAL A N 1
ATOM 620 C CA . VAL A 1 84 ? 12.368 5.820 -16.862 1.00 92.56 84 VAL A CA 1
ATOM 621 C C . VAL A 1 84 ? 11.265 5.709 -15.812 1.00 92.56 84 VAL A C 1
ATOM 623 O O . VAL A 1 84 ? 10.934 4.600 -15.404 1.00 92.56 84 VAL A O 1
ATOM 626 N N . LEU A 1 85 ? 10.630 6.823 -15.438 1.00 92.12 85 LEU A N 1
ATOM 627 C CA . LEU A 1 85 ? 9.472 6.842 -14.542 1.00 92.12 85 LEU A CA 1
ATOM 628 C C . LEU A 1 85 ? 8.330 5.975 -15.079 1.00 92.12 85 LEU A C 1
ATOM 630 O O . LEU A 1 85 ? 7.801 5.138 -14.353 1.00 92.12 85 LEU A O 1
ATOM 634 N N . ARG A 1 86 ? 7.972 6.155 -16.356 1.00 93.00 86 ARG A N 1
ATOM 635 C CA . ARG A 1 86 ? 6.939 5.346 -17.020 1.00 93.00 86 ARG A CA 1
ATOM 636 C C . ARG A 1 86 ? 7.314 3.875 -17.042 1.00 93.00 86 ARG A C 1
ATOM 638 O O . ARG A 1 86 ? 6.538 3.055 -16.571 1.00 93.00 86 ARG A O 1
ATOM 645 N N . ASN A 1 87 ? 8.525 3.562 -17.494 1.00 94.50 87 ASN A N 1
ATOM 646 C CA . ASN A 1 87 ? 9.007 2.186 -17.567 1.00 94.50 87 ASN A CA 1
ATOM 647 C C . ASN A 1 87 ? 9.022 1.509 -16.190 1.00 94.50 87 ASN A C 1
ATOM 649 O O . ASN A 1 87 ? 8.695 0.331 -16.091 1.00 94.50 87 ASN A O 1
ATOM 653 N N . TYR A 1 88 ? 9.382 2.236 -15.130 1.00 94.62 88 TYR A N 1
ATOM 654 C CA . TYR A 1 88 ? 9.392 1.708 -13.769 1.00 94.62 88 TYR A CA 1
ATOM 655 C C . TYR A 1 88 ? 7.977 1.420 -13.254 1.00 94.62 88 TYR A C 1
ATOM 657 O O . TYR A 1 88 ? 7.724 0.339 -12.726 1.00 94.62 88 TYR A O 1
ATOM 665 N N . VAL A 1 89 ? 7.031 2.344 -13.454 1.00 94.94 89 VAL A N 1
ATOM 666 C CA . VAL A 1 89 ? 5.626 2.143 -13.059 1.00 94.94 89 VAL A CA 1
ATOM 667 C C . VAL A 1 89 ? 4.974 1.023 -13.872 1.00 94.94 89 VAL A C 1
ATOM 669 O O . VAL A 1 89 ? 4.272 0.189 -13.301 1.00 94.94 89 VAL A O 1
ATOM 672 N N . ASP A 1 90 ? 5.265 0.933 -15.171 1.00 95.19 90 ASP A N 1
ATOM 673 C CA . ASP A 1 90 ? 4.825 -0.175 -16.023 1.00 95.19 90 ASP A CA 1
ATOM 674 C C . ASP A 1 90 ? 5.445 -1.507 -15.591 1.00 95.19 90 ASP A C 1
ATOM 676 O O . ASP A 1 90 ? 4.772 -2.537 -15.615 1.00 95.19 90 ASP A O 1
ATOM 680 N N . ALA A 1 91 ? 6.714 -1.512 -15.172 1.00 95.62 91 ALA A N 1
ATOM 681 C CA . ALA A 1 91 ? 7.351 -2.702 -14.627 1.00 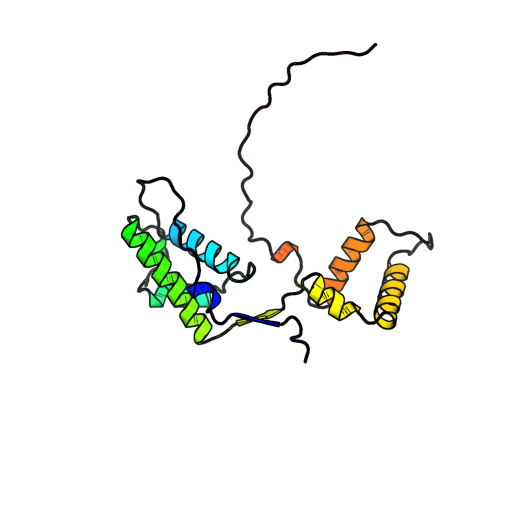95.62 91 ALA A CA 1
ATOM 682 C C . ALA A 1 91 ? 6.621 -3.170 -13.364 1.00 95.62 91 ALA A C 1
ATOM 684 O O . ALA A 1 91 ? 6.227 -4.328 -13.318 1.00 95.62 91 ALA A O 1
ATOM 685 N N . ILE A 1 92 ? 6.338 -2.277 -12.409 1.00 95.38 92 ILE A N 1
ATOM 686 C CA . ILE A 1 92 ? 5.535 -2.604 -11.218 1.00 95.38 92 ILE A CA 1
ATOM 687 C C . ILE A 1 92 ? 4.158 -3.147 -11.618 1.00 95.38 92 ILE A C 1
ATOM 689 O O . ILE A 1 92 ? 3.717 -4.153 -11.069 1.00 95.38 92 ILE A O 1
ATOM 693 N N . ALA A 1 93 ? 3.480 -2.508 -12.575 1.00 95.62 93 ALA A N 1
ATOM 694 C CA . ALA A 1 93 ? 2.168 -2.950 -13.040 1.00 95.62 93 ALA A CA 1
ATOM 695 C C . ALA A 1 93 ? 2.208 -4.367 -13.629 1.00 95.62 93 ALA A C 1
ATOM 697 O O . ALA A 1 93 ? 1.290 -5.147 -13.403 1.00 95.62 93 ALA A O 1
ATOM 698 N N . ASN A 1 94 ? 3.267 -4.706 -14.367 1.00 95.31 94 ASN A N 1
ATOM 699 C CA . ASN A 1 94 ? 3.452 -6.046 -14.916 1.00 95.31 94 ASN A CA 1
ATOM 700 C C . ASN A 1 94 ? 3.809 -7.067 -13.824 1.00 95.31 94 ASN A C 1
ATOM 702 O O . ASN A 1 94 ? 3.270 -8.165 -13.845 1.00 95.31 94 ASN A O 1
ATOM 706 N N . GLU A 1 95 ? 4.652 -6.711 -12.851 1.00 94.31 95 GLU A N 1
ATOM 707 C CA . GLU A 1 95 ? 4.957 -7.610 -11.729 1.00 94.31 95 GLU A CA 1
ATOM 708 C C . GLU A 1 95 ? 3.696 -7.911 -10.896 1.00 94.31 95 GLU A C 1
ATOM 710 O O . GLU A 1 95 ? 3.458 -9.062 -10.552 1.00 94.31 95 GLU A O 1
ATOM 715 N N . LEU A 1 96 ? 2.840 -6.913 -10.640 1.00 94.50 96 LEU A N 1
ATOM 716 C CA . LEU A 1 96 ? 1.547 -7.115 -9.962 1.00 94.50 96 LEU A CA 1
ATOM 717 C C . LEU A 1 96 ? 0.530 -7.884 -10.813 1.00 94.50 96 LEU A C 1
ATOM 719 O O . LEU A 1 96 ? -0.386 -8.498 -10.275 1.00 94.50 96 LEU A O 1
ATOM 723 N N . GLN A 1 97 ? 0.654 -7.831 -12.137 1.00 94.25 97 GLN A N 1
ATOM 724 C CA . GLN A 1 97 ? -0.177 -8.636 -13.024 1.00 94.25 97 GLN A CA 1
ATOM 725 C C . GLN A 1 97 ? 0.209 -10.120 -12.949 1.00 94.25 97 GLN A C 1
ATOM 727 O O . GLN A 1 97 ? -0.674 -10.978 -13.004 1.00 94.25 97 GLN A O 1
ATOM 732 N N . ASP A 1 98 ? 1.507 -10.410 -12.835 1.00 92.94 98 ASP A N 1
ATOM 733 C CA . ASP A 1 98 ? 2.038 -11.769 -12.715 1.00 92.94 98 ASP A CA 1
ATOM 734 C C . ASP A 1 98 ? 1.835 -12.337 -11.291 1.00 92.94 98 ASP A C 1
ATOM 736 O O . ASP A 1 98 ? 1.497 -13.514 -11.147 1.00 92.94 98 ASP A O 1
ATOM 740 N N . ASP A 1 99 ? 1.992 -11.506 -10.252 1.00 93.12 99 ASP A N 1
ATOM 741 C CA . ASP A 1 99 ? 1.811 -11.852 -8.833 1.00 93.12 99 ASP A CA 1
ATOM 742 C C . ASP A 1 99 ? 0.949 -10.794 -8.100 1.00 93.12 99 ASP A C 1
ATOM 744 O O . ASP A 1 99 ? 1.476 -9.853 -7.490 1.00 93.12 99 ASP A O 1
ATOM 748 N N . PRO A 1 100 ? -0.394 -10.892 -8.188 1.00 93.31 100 PRO A N 1
ATOM 749 C CA . PRO A 1 100 ? -1.295 -9.900 -7.612 1.00 93.31 100 PRO A CA 1
ATOM 750 C C . PRO A 1 100 ? -1.324 -9.958 -6.085 1.00 93.31 100 PRO A C 1
ATOM 752 O O . PRO A 1 100 ? -1.368 -11.024 -5.470 1.00 93.31 100 PRO A O 1
ATOM 755 N N . ILE A 1 101 ? -1.405 -8.784 -5.457 1.00 91.62 101 ILE A N 1
ATOM 756 C CA . ILE A 1 101 ? -1.450 -8.660 -3.996 1.00 91.62 101 ILE A CA 1
ATOM 757 C C . ILE A 1 101 ? -2.899 -8.474 -3.546 1.00 91.62 101 ILE A C 1
ATOM 759 O O . ILE A 1 101 ? -3.591 -7.566 -4.003 1.00 91.62 101 ILE A O 1
ATOM 763 N N . VAL A 1 102 ? -3.355 -9.301 -2.606 1.00 90.56 102 VAL A N 1
ATOM 764 C CA . VAL A 1 102 ? -4.666 -9.138 -1.962 1.00 90.56 102 VAL A CA 1
ATOM 765 C C . VAL A 1 102 ? -4.499 -8.307 -0.695 1.00 90.56 102 VAL A C 1
ATOM 767 O O . VAL A 1 102 ? -3.741 -8.681 0.199 1.00 90.56 102 VAL A O 1
ATOM 770 N N . ILE A 1 103 ? -5.223 -7.194 -0.606 1.00 86.81 103 ILE A N 1
ATOM 771 C CA . ILE A 1 103 ? -5.263 -6.335 0.581 1.00 86.81 103 ILE A CA 1
ATOM 772 C C . ILE A 1 103 ? -6.681 -6.266 1.151 1.00 86.81 103 ILE A C 1
ATOM 774 O O . ILE A 1 103 ? -7.660 -6.432 0.426 1.00 86.81 103 ILE A O 1
ATOM 778 N N . ALA A 1 104 ? -6.797 -5.997 2.450 1.00 83.50 104 ALA A N 1
ATOM 779 C CA . ALA A 1 104 ? -8.068 -5.689 3.100 1.00 83.50 104 ALA A CA 1
ATOM 780 C C . ALA A 1 104 ? -8.152 -4.181 3.369 1.00 83.50 104 ALA A C 1
ATOM 782 O O . ALA A 1 104 ? -7.272 -3.623 4.028 1.00 83.50 104 ALA A O 1
ATOM 783 N N . ILE A 1 105 ? -9.204 -3.526 2.873 1.00 81.25 105 ILE A N 1
ATOM 784 C CA . ILE A 1 105 ? -9.462 -2.099 3.097 1.00 81.25 105 ILE A CA 1
ATOM 785 C C . ILE A 1 105 ? -10.658 -1.966 4.041 1.00 81.25 105 ILE A C 1
ATOM 787 O O . ILE A 1 105 ? -11.813 -2.181 3.669 1.00 81.25 105 ILE A O 1
ATOM 791 N N . LEU A 1 106 ? -10.367 -1.589 5.284 1.00 79.81 106 LEU A N 1
ATOM 792 C CA . LEU A 1 106 ? -11.365 -1.359 6.326 1.00 79.81 106 LEU A CA 1
ATOM 793 C C . LEU A 1 106 ? -11.676 0.139 6.422 1.00 79.81 106 LEU A C 1
ATOM 795 O O . LEU A 1 106 ? -11.114 0.852 7.252 1.00 79.81 106 LEU A O 1
ATOM 799 N N . ASP A 1 107 ? -12.549 0.629 5.540 1.00 79.75 107 ASP A N 1
ATOM 800 C CA . ASP A 1 107 ? -13.089 1.989 5.626 1.00 79.75 107 ASP A CA 1
ATOM 801 C C . ASP A 1 107 ? -14.360 2.048 6.499 1.00 79.75 107 ASP A C 1
ATOM 803 O O . ASP A 1 107 ? -14.853 1.034 6.991 1.00 79.75 107 ASP A O 1
ATOM 807 N N . GLY A 1 108 ? -14.915 3.247 6.709 1.00 80.88 108 GLY A N 1
ATOM 808 C CA . GLY A 1 108 ? -16.113 3.416 7.539 1.00 80.88 108 GLY A CA 1
ATOM 809 C C . GLY A 1 108 ? -17.351 2.670 7.023 1.00 80.88 108 GLY A C 1
ATOM 810 O O . GLY A 1 108 ? -18.194 2.280 7.826 1.00 80.88 108 GLY A O 1
ATOM 811 N N . LYS A 1 109 ? -17.460 2.438 5.710 1.00 83.31 109 LYS A N 1
ATOM 812 C CA . LYS A 1 109 ? -18.573 1.700 5.104 1.00 83.31 109 LYS A CA 1
ATOM 813 C C . LYS A 1 109 ? -18.376 0.195 5.276 1.00 83.31 109 LYS A C 1
ATOM 815 O O . LYS A 1 109 ? -19.319 -0.498 5.640 1.00 83.31 109 LYS A O 1
ATOM 820 N N . THR A 1 110 ? -17.159 -0.296 5.067 1.00 82.00 110 THR A N 1
ATOM 821 C CA . THR A 1 110 ? -16.786 -1.687 5.333 1.00 82.00 110 THR A CA 1
ATOM 822 C C . THR A 1 110 ? -16.992 -2.021 6.810 1.00 82.00 110 THR A C 1
ATOM 824 O O . THR A 1 110 ? -17.614 -3.028 7.128 1.00 82.00 110 THR A O 1
ATOM 827 N N . LEU A 1 111 ? -16.557 -1.148 7.723 1.00 79.81 111 LEU A N 1
ATOM 828 C CA . LEU A 1 111 ? -16.798 -1.315 9.159 1.00 79.81 111 LEU A CA 1
ATOM 829 C C . LEU A 1 111 ? -18.290 -1.303 9.500 1.00 79.81 111 LEU A C 1
ATOM 831 O O . LEU A 1 111 ? -18.723 -2.112 10.309 1.00 79.81 111 LEU A O 1
ATOM 835 N N . GLN A 1 112 ? -19.088 -0.438 8.865 1.00 83.69 112 GLN A N 1
ATOM 836 C CA . GLN A 1 112 ? -20.538 -0.437 9.059 1.00 83.69 112 GLN A CA 1
ATOM 837 C C . GLN A 1 112 ? -21.168 -1.780 8.674 1.00 83.69 112 GLN A C 1
ATOM 839 O O . GLN A 1 112 ? -22.051 -2.236 9.385 1.00 83.69 112 GLN A O 1
ATOM 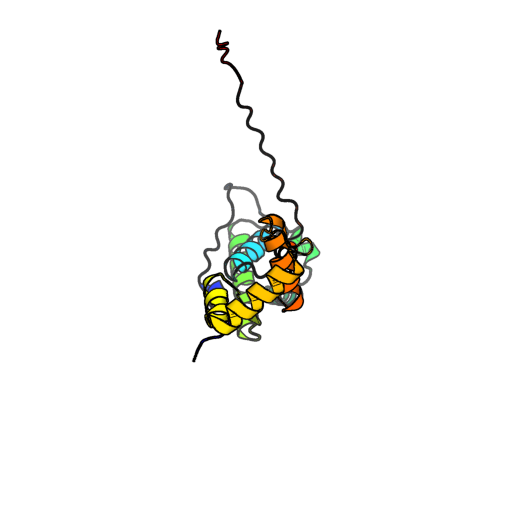844 N N . MET A 1 113 ? -20.704 -2.424 7.598 1.00 82.38 113 MET A N 1
ATOM 845 C CA . MET A 1 113 ? -21.177 -3.763 7.220 1.00 82.38 113 MET A CA 1
ATOM 846 C C . MET A 1 113 ? -20.823 -4.820 8.273 1.00 82.38 113 MET A C 1
ATOM 848 O O . MET A 1 113 ? -21.617 -5.712 8.527 1.00 82.38 113 MET A O 1
ATOM 852 N N . PHE A 1 114 ? -19.649 -4.727 8.904 1.00 76.50 114 PHE A N 1
ATOM 853 C CA . PHE A 1 114 ? -19.260 -5.650 9.979 1.00 76.50 114 PHE A CA 1
ATOM 854 C C . PHE A 1 114 ? -20.009 -5.412 11.297 1.00 76.50 114 PHE A C 1
ATOM 856 O O . PHE A 1 114 ? -20.039 -6.302 12.139 1.00 76.50 114 PHE A O 1
ATOM 863 N N . LEU A 1 115 ? -20.594 -4.227 11.477 1.00 82.12 115 LEU A N 1
ATOM 864 C CA . LEU A 1 115 ? -21.339 -3.826 12.673 1.00 82.12 115 LEU A CA 1
ATOM 865 C C . LEU A 1 115 ? -22.843 -3.675 12.390 1.00 82.12 115 LEU A C 1
ATOM 867 O O . LEU A 1 115 ? -23.537 -2.991 13.138 1.00 82.12 115 LEU A O 1
ATOM 871 N N . GLU A 1 116 ? -23.335 -4.225 11.275 1.00 87.50 116 GLU A N 1
ATOM 872 C CA . GLU A 1 116 ? -24.726 -4.028 10.847 1.00 87.50 116 GLU A CA 1
ATOM 873 C C . GLU A 1 116 ? -25.731 -4.810 11.697 1.00 87.50 116 GLU A C 1
ATOM 875 O O . GLU A 1 116 ? -26.895 -4.417 11.778 1.00 87.50 116 GLU A O 1
ATOM 880 N N . ASP A 1 117 ? -25.279 -5.894 12.330 1.00 90.44 117 ASP A N 1
ATOM 881 C CA . ASP A 1 117 ? -26.072 -6.661 13.281 1.00 90.44 117 ASP A CA 1
ATOM 882 C C . ASP A 1 117 ? -26.149 -5.901 14.614 1.00 90.44 117 ASP A C 1
ATOM 884 O O . ASP A 1 117 ? -25.152 -5.723 15.320 1.00 90.44 117 ASP A O 1
ATOM 888 N N . GLU A 1 118 ? -27.346 -5.397 14.921 1.00 91.25 118 GLU A N 1
ATOM 889 C CA . GLU A 1 118 ? -27.606 -4.572 16.101 1.00 9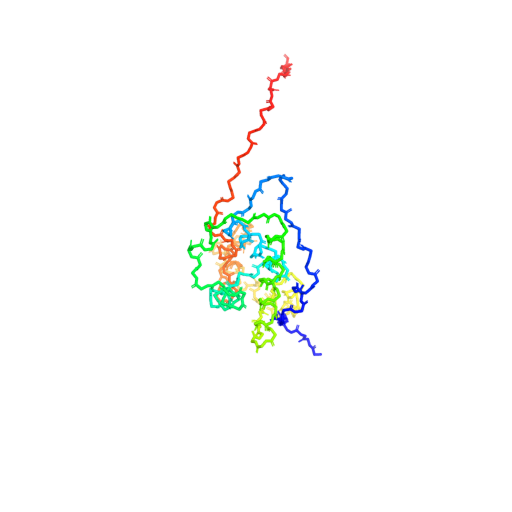1.25 118 GLU A CA 1
ATOM 890 C C . GLU A 1 118 ? -27.399 -5.348 17.406 1.00 91.25 118 GLU A C 1
ATOM 892 O O . GLU A 1 118 ? -26.899 -4.766 18.369 1.00 91.25 118 GLU A O 1
ATOM 897 N N . ASP A 1 119 ? -27.726 -6.643 17.435 1.00 91.25 119 ASP A N 1
ATOM 898 C CA . ASP A 1 119 ? -27.613 -7.469 18.638 1.00 91.25 119 ASP A CA 1
ATOM 899 C C . ASP A 1 119 ? -26.135 -7.767 18.942 1.00 91.25 119 ASP A C 1
ATOM 901 O O . ASP A 1 119 ? -25.678 -7.589 20.079 1.00 91.25 119 ASP A O 1
ATOM 905 N N . ASP A 1 120 ? -25.356 -8.130 17.918 1.00 87.75 120 ASP A N 1
ATOM 906 C CA . ASP A 1 120 ? -23.910 -8.336 18.056 1.00 87.75 120 ASP A CA 1
ATOM 907 C C . ASP A 1 120 ? -23.193 -7.028 18.419 1.00 87.75 120 ASP A C 1
ATOM 909 O O . ASP A 1 120 ? -22.338 -6.998 19.313 1.00 87.75 120 ASP A O 1
ATOM 913 N N . PHE A 1 121 ? -23.562 -5.918 17.770 1.00 87.88 121 PHE A N 1
ATOM 914 C CA . PHE A 1 121 ? -23.005 -4.606 18.084 1.00 87.88 121 PHE A CA 1
ATOM 915 C C . PHE A 1 121 ? -23.335 -4.169 19.515 1.00 87.88 121 PHE A C 1
ATOM 917 O O . PHE A 1 121 ? -22.447 -3.683 20.220 1.00 87.88 121 PHE A O 1
ATOM 924 N N . ALA A 1 122 ? -24.580 -4.348 19.964 1.00 91.31 122 ALA A N 1
ATOM 925 C CA . ALA A 1 122 ? -24.997 -4.005 21.319 1.00 91.31 122 ALA A CA 1
ATOM 926 C C . ALA A 1 122 ? -24.208 -4.806 22.359 1.00 91.31 122 ALA A C 1
ATOM 928 O O . ALA A 1 122 ? -23.669 -4.218 23.296 1.00 91.31 122 ALA A O 1
ATOM 929 N N . MET A 1 123 ? -24.046 -6.115 22.153 1.00 90.38 123 MET A N 1
ATOM 930 C CA . MET A 1 123 ? -23.248 -6.968 23.035 1.00 90.38 123 MET A CA 1
ATOM 931 C C . MET A 1 123 ? -21.778 -6.518 23.098 1.00 90.38 123 MET A C 1
ATOM 933 O O . MET A 1 123 ? -21.196 -6.436 24.183 1.00 90.38 123 MET A O 1
ATOM 937 N N . LEU A 1 124 ? -21.166 -6.184 21.956 1.00 86.88 124 LEU A N 1
ATOM 938 C CA . LEU A 1 124 ? -19.799 -5.649 21.909 1.00 86.88 124 LEU A CA 1
ATOM 939 C C . LEU A 1 124 ? -19.684 -4.306 22.641 1.00 86.88 124 LEU A C 1
ATOM 941 O O . LEU A 1 124 ? -18.734 -4.091 23.398 1.00 86.88 124 LEU A O 1
ATOM 945 N N . ALA A 1 125 ? -20.647 -3.407 22.434 1.00 89.06 125 ALA A N 1
ATOM 946 C CA . ALA A 1 125 ? -20.671 -2.093 23.061 1.00 89.06 125 ALA A CA 1
ATOM 947 C C . ALA A 1 125 ? -20.876 -2.180 24.581 1.00 89.06 125 ALA A C 1
ATOM 949 O O . ALA A 1 125 ? -20.207 -1.453 25.312 1.00 89.06 125 ALA A O 1
ATOM 950 N N . GLU A 1 126 ? -21.750 -3.066 25.065 1.00 90.94 126 GLU A N 1
ATOM 951 C CA . GLU A 1 126 ? -21.984 -3.286 26.497 1.00 90.94 126 GLU A CA 1
ATOM 952 C C . GLU A 1 126 ? -20.751 -3.858 27.203 1.00 90.94 126 GLU A C 1
ATOM 954 O O . GLU A 1 126 ? -20.353 -3.346 28.254 1.00 90.94 126 GLU A O 1
ATOM 959 N N . ASN A 1 127 ? -20.106 -4.867 26.608 1.00 88.38 127 ASN A N 1
ATOM 960 C CA . ASN A 1 127 ? -18.868 -5.434 27.147 1.00 88.38 127 ASN A CA 1
ATOM 961 C C . ASN A 1 127 ? -17.770 -4.363 27.220 1.00 88.38 127 ASN A C 1
ATOM 963 O O . ASN A 1 127 ? -17.193 -4.133 28.282 1.00 88.38 127 ASN A O 1
ATOM 967 N N . LEU A 1 128 ? -17.562 -3.623 26.124 1.00 89.06 128 LEU A N 1
ATOM 968 C CA . LEU A 1 128 ? -16.587 -2.534 26.076 1.00 89.06 128 LEU A CA 1
ATOM 969 C C . LEU A 1 128 ? -16.898 -1.427 27.092 1.00 89.06 128 LEU A C 1
ATOM 971 O O . LEU A 1 128 ? -15.991 -0.861 27.699 1.00 89.06 128 LEU A O 1
ATOM 975 N N . PHE A 1 129 ? -18.174 -1.084 27.265 1.00 90.19 129 PHE A N 1
ATOM 976 C CA . PHE A 1 129 ? -18.590 -0.068 28.223 1.00 90.19 129 PHE A CA 1
ATOM 977 C C . PHE A 1 129 ? -18.286 -0.505 29.657 1.00 90.19 129 PHE A C 1
ATOM 979 O O . PHE A 1 129 ? -17.723 0.276 30.422 1.00 90.19 129 PHE A O 1
ATOM 986 N N . THR A 1 130 ? -18.608 -1.752 29.997 1.00 90.38 130 THR A N 1
ATOM 987 C CA . THR A 1 130 ? -18.361 -2.336 31.322 1.00 90.38 130 THR A CA 1
ATOM 988 C C . THR A 1 130 ? -16.870 -2.355 31.656 1.00 90.38 130 THR A C 1
ATOM 990 O O . THR A 1 130 ? -16.476 -1.982 32.760 1.00 90.38 130 THR A O 1
ATOM 993 N N . ASP A 1 131 ? -16.025 -2.699 30.683 1.00 88.69 131 ASP A N 1
ATOM 994 C CA . ASP A 1 131 ? -14.570 -2.713 30.860 1.00 88.69 131 ASP A CA 1
ATOM 995 C C . ASP A 1 131 ? -13.981 -1.309 31.073 1.00 88.69 131 ASP A C 1
ATOM 997 O O . ASP A 1 131 ? -12.976 -1.137 31.769 1.00 88.69 131 ASP A O 1
ATOM 1001 N N . LEU A 1 132 ? -14.590 -0.283 30.473 1.00 90.19 132 LEU A N 1
ATOM 1002 C CA . LEU A 1 132 ? -14.111 1.099 30.546 1.00 90.19 132 LEU A CA 1
ATOM 1003 C C . LEU A 1 132 ? -14.673 1.888 31.731 1.00 90.19 132 LEU A C 1
ATOM 1005 O O . LEU A 1 132 ? -13.987 2.782 32.237 1.00 90.19 132 LEU A O 1
ATOM 1009 N N . ASP A 1 133 ? -15.896 1.593 32.168 1.00 91.12 133 ASP A N 1
ATOM 1010 C CA . ASP A 1 133 ? -16.569 2.253 33.288 1.00 91.12 133 ASP A CA 1
ATOM 1011 C C . ASP A 1 133 ? -16.330 1.518 34.614 1.00 91.12 133 ASP A C 1
ATOM 1013 O O . ASP A 1 133 ? -17.250 1.237 35.371 1.00 91.12 133 ASP A O 1
ATOM 1017 N N . THR A 1 134 ? -15.063 1.244 34.935 1.00 86.88 134 THR A N 1
ATOM 1018 C CA . THR A 1 134 ? -14.659 0.493 36.143 1.00 86.88 134 THR A CA 1
ATOM 1019 C C . THR A 1 134 ? -15.065 1.137 37.473 1.00 86.88 134 THR A C 1
ATOM 1021 O O . THR A 1 134 ? -14.965 0.507 38.524 1.00 86.88 134 THR A O 1
ATOM 1024 N N . GLU A 1 135 ? -15.485 2.403 37.448 1.00 87.88 135 GLU A N 1
ATOM 1025 C CA . GLU A 1 135 ? -15.965 3.148 38.613 1.00 87.88 135 GLU A CA 1
ATOM 1026 C C . GLU A 1 135 ? -17.502 3.293 38.641 1.00 87.88 135 GLU A C 1
ATOM 1028 O O . GLU A 1 135 ? -18.007 4.075 39.450 1.00 87.88 135 GLU A O 1
ATOM 1033 N N . ASP A 1 136 ? -18.234 2.595 37.762 1.00 85.12 136 ASP A N 1
ATOM 1034 C CA . ASP A 1 136 ? -19.703 2.595 37.651 1.00 85.12 136 ASP A CA 1
ATOM 1035 C C . ASP A 1 136 ? -20.318 4.009 37.616 1.00 85.12 136 ASP A C 1
ATOM 1037 O O . ASP A 1 136 ? -21.324 4.319 38.266 1.00 85.12 136 ASP A O 1
ATOM 1041 N N . LYS A 1 137 ? -19.697 4.929 36.867 1.00 87.88 137 LYS A N 1
ATOM 1042 C CA . LYS A 1 137 ? -20.149 6.329 36.771 1.00 87.88 137 LYS A CA 1
ATOM 1043 C C . LYS A 1 137 ? -21.260 6.518 35.740 1.00 87.88 137 LYS A C 1
ATOM 1045 O O . LYS A 1 137 ? -21.825 7.615 35.646 1.00 87.88 137 LYS A O 1
ATOM 1050 N N . GLY A 1 138 ? -21.527 5.501 34.924 1.00 88.19 138 GLY A N 1
ATOM 1051 C CA . GLY A 1 138 ? -22.398 5.545 33.757 1.00 88.19 138 GLY A CA 1
ATOM 1052 C C . GLY A 1 138 ? -21.870 6.460 32.651 1.00 88.19 138 GLY A C 1
ATOM 1053 O O . GLY A 1 138 ? -22.652 6.922 31.817 1.00 88.19 138 GLY A O 1
ATOM 1054 N N . LYS A 1 139 ? -20.575 6.818 32.665 1.00 88.50 139 LYS A N 1
ATOM 1055 C CA . LYS A 1 139 ? -19.984 7.795 31.732 1.00 88.50 139 LYS A CA 1
ATOM 1056 C C . LYS A 1 139 ? -18.519 7.501 31.446 1.00 88.50 139 LYS A C 1
ATOM 1058 O O . LYS A 1 139 ? -17.689 7.522 32.348 1.00 88.50 139 LYS A O 1
ATOM 1063 N N . ILE A 1 140 ? -18.185 7.432 30.160 1.00 89.62 140 ILE A N 1
ATOM 1064 C CA . ILE A 1 140 ? -16.817 7.235 29.675 1.00 89.62 140 ILE A CA 1
ATOM 1065 C C . ILE A 1 140 ? -16.376 8.468 28.881 1.00 89.62 140 ILE A C 1
ATOM 1067 O O . ILE A 1 140 ? -17.153 9.067 28.130 1.00 89.62 140 ILE A O 1
ATOM 1071 N N . LYS A 1 141 ? -15.118 8.890 29.038 1.00 89.12 141 LYS A N 1
ATOM 1072 C CA . LYS A 1 141 ? -14.571 10.011 28.264 1.00 89.12 141 LYS A CA 1
ATOM 1073 C C . LYS A 1 141 ? -14.273 9.577 26.827 1.00 89.12 141 LYS A C 1
ATOM 1075 O O . LYS A 1 141 ? -13.804 8.472 26.575 1.00 89.12 141 LYS A O 1
ATOM 1080 N N . ARG A 1 142 ? -14.435 10.499 25.871 1.00 88.31 142 ARG A N 1
ATOM 1081 C CA . ARG A 1 142 ? -14.170 10.257 24.437 1.00 88.31 142 ARG A CA 1
ATOM 1082 C C . ARG A 1 142 ? -12.789 9.651 24.155 1.00 88.31 142 ARG A C 1
ATOM 1084 O O . ARG A 1 142 ? -12.661 8.829 23.256 1.00 88.31 142 ARG A O 1
ATOM 1091 N N . ASN A 1 143 ? -11.756 10.087 24.874 1.00 87.88 143 ASN A N 1
ATOM 1092 C CA . ASN A 1 143 ? -10.404 9.557 24.697 1.00 87.88 143 ASN A CA 1
ATOM 1093 C C . ASN A 1 143 ? -10.310 8.083 25.112 1.00 87.88 143 ASN A C 1
ATOM 1095 O O . ASN A 1 143 ? -9.737 7.310 24.362 1.00 87.88 143 ASN A O 1
ATOM 1099 N N . GLN A 1 144 ? -10.945 7.686 26.218 1.00 87.69 144 GLN A N 1
ATOM 1100 C CA . GLN A 1 144 ? -10.971 6.292 26.671 1.00 87.69 144 GLN A CA 1
ATOM 1101 C C . GLN A 1 144 ? -11.648 5.382 25.640 1.00 87.69 144 GLN A C 1
ATOM 1103 O O . GLN A 1 144 ? -11.094 4.346 25.303 1.00 87.69 144 GLN A O 1
ATOM 1108 N N . ILE A 1 145 ? -12.782 5.807 25.067 1.00 87.31 145 ILE A N 1
ATOM 1109 C CA . ILE A 1 145 ? -13.469 5.056 23.998 1.00 87.31 145 ILE A CA 1
ATOM 1110 C C . ILE A 1 145 ? -12.554 4.885 22.782 1.00 87.31 145 ILE A C 1
ATOM 1112 O O . ILE A 1 145 ? -12.424 3.792 22.242 1.00 87.31 145 ILE A O 1
ATOM 1116 N N . ARG A 1 146 ? -11.900 5.968 22.346 1.00 86.75 146 ARG A N 1
ATOM 1117 C CA . ARG A 1 146 ? -11.001 5.928 21.188 1.00 86.75 146 ARG A CA 1
ATOM 1118 C C . ARG A 1 146 ? -9.823 4.983 21.420 1.00 86.75 146 ARG A C 1
ATOM 1120 O O . ARG A 1 146 ? -9.465 4.235 20.518 1.00 86.75 146 ARG A O 1
ATOM 1127 N N . ASP A 1 147 ? -9.218 5.046 22.599 1.00 87.06 147 ASP A N 1
ATOM 1128 C CA . ASP A 1 147 ? -8.057 4.228 22.930 1.00 87.06 147 ASP A CA 1
ATOM 1129 C C . ASP A 1 147 ? -8.467 2.744 23.045 1.00 87.06 147 ASP A C 1
ATOM 1131 O O . ASP A 1 147 ? -7.772 1.872 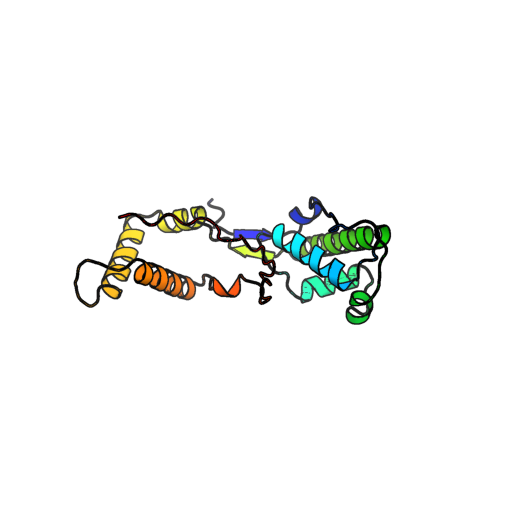22.532 1.00 87.06 147 ASP A O 1
ATOM 1135 N N . ALA A 1 148 ? -9.651 2.450 23.589 1.00 87.56 148 ALA A N 1
ATOM 1136 C CA . ALA A 1 148 ? -10.191 1.092 23.658 1.00 87.56 148 ALA A CA 1
ATOM 1137 C C . ALA A 1 148 ? -10.515 0.500 22.278 1.00 87.56 148 ALA A C 1
ATOM 1139 O O . ALA A 1 148 ? -10.136 -0.631 21.990 1.00 87.56 148 ALA A O 1
ATOM 1140 N N . LEU A 1 149 ? -11.138 1.284 21.390 1.00 84.38 149 LEU A N 1
ATOM 1141 C CA . LEU A 1 149 ? -11.373 0.882 19.999 1.00 84.38 149 LEU A CA 1
ATOM 1142 C C . LEU A 1 149 ? -10.062 0.627 19.248 1.00 84.38 149 LEU A C 1
ATOM 1144 O O . LEU A 1 149 ? -9.987 -0.286 18.432 1.00 84.38 149 LEU A O 1
ATOM 1148 N N . PHE A 1 150 ? -9.019 1.414 19.528 1.00 83.50 150 PHE A N 1
ATOM 1149 C CA . PHE A 1 150 ? -7.696 1.184 18.955 1.00 83.50 150 PHE A CA 1
ATOM 1150 C C . PHE A 1 150 ? -7.109 -0.157 19.413 1.00 83.50 150 PHE A C 1
ATOM 1152 O O . PHE A 1 150 ? -6.630 -0.925 18.582 1.00 83.50 150 PHE A O 1
ATOM 1159 N N . HIS A 1 151 ? -7.171 -0.457 20.713 1.00 83.12 151 HIS A N 1
ATOM 1160 C CA . HIS A 1 151 ? -6.684 -1.726 21.257 1.00 83.12 151 HIS A CA 1
ATOM 1161 C C . HIS A 1 151 ? -7.466 -2.926 20.718 1.00 83.12 151 HIS A C 1
ATOM 1163 O O . HIS A 1 151 ? -6.854 -3.864 20.212 1.00 83.12 151 HIS A O 1
ATOM 1169 N N . MET A 1 152 ? -8.797 -2.844 20.724 1.00 82.06 152 MET A N 1
ATOM 1170 C CA . MET A 1 152 ? -9.673 -3.879 20.175 1.00 82.06 152 MET A CA 1
ATOM 1171 C C . MET A 1 152 ? -9.394 -4.116 18.688 1.00 82.06 152 MET A C 1
ATOM 1173 O O . MET A 1 152 ? -9.301 -5.255 18.246 1.00 82.06 152 MET A O 1
ATOM 1177 N N . GLY A 1 153 ? -9.194 -3.047 17.909 1.00 81.00 153 GLY A N 1
ATOM 1178 C CA . GLY A 1 153 ? -8.817 -3.162 16.504 1.00 81.00 153 GLY A CA 1
ATOM 1179 C C . GLY A 1 153 ? -7.539 -3.978 16.316 1.00 81.00 153 GLY A C 1
ATOM 1180 O O . GLY A 1 153 ? -7.527 -4.908 15.515 1.00 81.00 153 GLY A O 1
ATOM 1181 N N . VAL A 1 154 ? -6.487 -3.686 17.086 1.00 81.94 154 VAL A N 1
ATOM 1182 C CA . VAL A 1 154 ? -5.217 -4.430 17.014 1.00 81.94 154 VAL A CA 1
ATOM 1183 C C . VAL A 1 154 ? -5.395 -5.903 17.398 1.00 81.94 154 VAL A C 1
ATOM 1185 O O . VAL A 1 154 ? -4.850 -6.773 16.720 1.00 81.94 154 VAL A O 1
ATOM 1188 N N . GLU A 1 155 ? -6.181 -6.202 18.434 1.00 80.88 155 GLU A N 1
ATOM 1189 C CA . GLU A 1 155 ? -6.508 -7.581 18.834 1.00 80.88 155 GLU A CA 1
ATOM 1190 C C . GLU A 1 155 ? -7.290 -8.337 17.751 1.00 80.88 155 GLU A C 1
ATOM 1192 O O . GLU A 1 155 ? -7.073 -9.532 17.549 1.00 80.88 155 GLU A O 1
ATOM 1197 N N . MET A 1 156 ? -8.132 -7.630 16.995 1.00 75.06 156 MET A N 1
ATOM 1198 C CA . MET A 1 156 ? -8.878 -8.163 15.850 1.00 75.06 156 MET A CA 1
ATOM 1199 C C . MET A 1 156 ? -8.064 -8.189 14.542 1.00 75.06 156 MET A C 1
ATOM 1201 O O . MET A 1 156 ? -8.610 -8.481 13.480 1.00 75.06 156 MET A O 1
ATOM 1205 N N . GLY A 1 157 ? -6.758 -7.901 14.591 1.00 75.56 157 GLY A N 1
ATOM 1206 C CA . GLY A 1 157 ? -5.868 -7.946 13.428 1.00 75.56 157 GLY A CA 1
ATOM 1207 C C . GLY A 1 157 ? -5.896 -6.695 12.545 1.00 75.56 157 GLY A C 1
ATOM 1208 O O . GLY A 1 157 ? -5.293 -6.698 11.471 1.00 75.56 157 GLY A O 1
ATOM 1209 N N . ILE A 1 158 ? -6.550 -5.614 12.984 1.00 76.75 158 ILE A N 1
ATOM 1210 C CA . ILE A 1 158 ? -6.481 -4.311 12.316 1.00 76.75 158 ILE A CA 1
ATOM 1211 C C . ILE A 1 158 ? -5.085 -3.717 12.559 1.00 76.75 158 ILE A C 1
ATOM 1213 O O . ILE A 1 158 ? -4.668 -3.568 13.712 1.00 76.75 158 ILE A O 1
ATOM 1217 N N . PRO A 1 159 ? -4.345 -3.339 11.501 1.00 73.31 159 PRO A N 1
ATOM 1218 C CA . PRO A 1 159 ? -3.034 -2.728 11.655 1.00 73.31 159 PRO A CA 1
ATOM 1219 C C . PRO A 1 159 ? -3.104 -1.457 12.517 1.00 73.31 159 PRO A C 1
ATOM 1221 O O . PRO A 1 159 ? -4.006 -0.633 12.332 1.00 73.31 159 PRO A O 1
ATOM 1224 N N . PRO A 1 160 ? -2.149 -1.239 13.437 1.00 75.00 160 PRO A N 1
ATOM 1225 C CA . PRO A 1 160 ? -2.124 -0.026 14.239 1.00 75.00 160 PRO A CA 1
ATOM 1226 C C . PRO A 1 160 ? -1.962 1.203 13.335 1.00 75.00 160 PRO A C 1
ATOM 1228 O O . PRO A 1 160 ? -1.106 1.230 12.451 1.00 75.00 160 PRO A O 1
ATOM 1231 N N . LEU A 1 161 ? -2.726 2.264 13.609 1.00 66.12 161 LEU A N 1
ATOM 1232 C CA . LEU A 1 161 ? -2.702 3.526 12.846 1.00 66.12 161 LEU A CA 1
ATOM 1233 C C . LEU A 1 161 ? -1.293 4.135 12.709 1.00 66.12 161 LEU A C 1
ATOM 1235 O O . LEU A 1 161 ? -0.991 4.792 11.717 1.00 66.12 161 LEU A O 1
ATOM 1239 N N . SER A 1 162 ? -0.411 3.892 13.681 1.00 61.47 162 SER A N 1
ATOM 1240 C CA . SER A 1 162 ? 0.975 4.374 13.671 1.00 61.47 162 SER A CA 1
ATOM 1241 C C . SER A 1 162 ? 1.884 3.658 12.660 1.00 61.47 162 SER A C 1
ATOM 1243 O O . SER A 1 162 ? 2.972 4.154 12.392 1.00 61.47 162 SER A O 1
ATOM 1245 N N . GLY A 1 163 ? 1.465 2.514 12.103 1.00 49.38 163 GLY A N 1
ATOM 1246 C CA . GLY A 1 163 ? 2.199 1.776 11.068 1.00 49.38 163 GLY A CA 1
ATOM 1247 C C . GLY A 1 163 ? 1.885 2.215 9.633 1.00 49.38 163 GLY A C 1
ATOM 1248 O O . GLY A 1 163 ? 2.582 1.800 8.714 1.00 49.38 163 GLY A O 1
ATOM 1249 N N . LEU A 1 164 ? 0.862 3.058 9.437 1.00 45.59 164 LEU A N 1
ATOM 1250 C CA . LEU A 1 164 ? 0.431 3.550 8.119 1.00 45.59 164 LEU A CA 1
ATOM 1251 C C . LEU A 1 164 ? 1.094 4.880 7.711 1.00 45.59 164 LEU A C 1
ATOM 1253 O O . LEU A 1 164 ? 0.838 5.401 6.629 1.00 45.59 164 LEU A O 1
ATOM 1257 N N . LEU A 1 165 ? 1.927 5.455 8.582 1.00 37.16 165 LEU A N 1
ATOM 1258 C CA . LEU A 1 165 ? 2.739 6.624 8.263 1.00 37.16 165 LEU A CA 1
ATOM 1259 C C . LEU A 1 165 ? 4.131 6.139 7.843 1.00 37.16 165 LEU A C 1
ATOM 1261 O O . LEU A 1 165 ? 4.805 5.509 8.663 1.00 37.16 165 LEU A O 1
ATOM 1265 N N . PRO A 1 166 ? 4.615 6.449 6.623 1.00 33.56 166 PRO A N 1
ATOM 1266 C CA . PRO A 1 166 ? 6.028 6.291 6.340 1.00 33.56 166 PRO A CA 1
ATOM 1267 C C . PRO A 1 166 ? 6.801 7.098 7.382 1.00 33.56 166 PRO A C 1
ATOM 1269 O O . PRO A 1 166 ? 6.485 8.259 7.658 1.00 33.56 166 PRO A O 1
ATOM 1272 N N . SER A 1 167 ? 7.801 6.464 7.988 1.00 32.06 167 SER A N 1
ATOM 1273 C CA . SER A 1 167 ? 8.679 7.014 9.019 1.00 32.06 167 SER A CA 1
ATOM 1274 C C . SER A 1 167 ? 9.631 8.084 8.466 1.00 32.06 167 SER A C 1
ATOM 1276 O O . SER A 1 167 ? 10.838 8.048 8.702 1.00 32.06 167 SER A O 1
ATOM 1278 N N . SER A 1 168 ? 9.102 9.051 7.723 1.00 29.78 168 SER A N 1
ATOM 1279 C CA . SER A 1 168 ? 9.778 10.289 7.373 1.00 29.78 168 SER A CA 1
ATOM 1280 C C . SER A 1 168 ? 9.079 11.435 8.103 1.00 29.78 168 SER A C 1
ATOM 1282 O O . SER A 1 168 ? 7.869 11.613 7.932 1.00 29.78 168 SER A O 1
ATOM 1284 N N . PRO A 1 169 ? 9.794 12.242 8.904 1.00 35.41 169 PRO A N 1
ATOM 1285 C CA . PRO A 1 169 ? 9.215 13.455 9.448 1.00 35.41 169 PRO A CA 1
ATOM 1286 C C . PRO A 1 169 ? 8.853 14.365 8.273 1.00 35.41 169 PRO A C 1
ATOM 1288 O O . PRO A 1 169 ? 9.737 14.890 7.592 1.00 35.41 169 PRO A O 1
ATOM 1291 N N . ILE A 1 170 ? 7.553 14.568 8.034 1.00 32.97 170 ILE A N 1
ATOM 1292 C CA . ILE A 1 170 ? 7.077 15.674 7.206 1.00 32.97 170 ILE A CA 1
ATOM 1293 C C . ILE A 1 170 ? 7.617 16.936 7.867 1.00 32.97 170 ILE A C 1
ATOM 1295 O O . ILE A 1 170 ? 7.176 17.374 8.931 1.00 32.97 170 ILE A O 1
ATOM 1299 N N . ARG A 1 171 ? 8.658 17.478 7.248 1.00 34.09 171 ARG A N 1
ATOM 1300 C CA . ARG A 1 171 ? 9.368 18.664 7.684 1.00 34.09 171 ARG A CA 1
ATOM 1301 C C . ARG A 1 171 ? 8.440 19.853 7.444 1.00 34.09 171 ARG A C 1
ATOM 1303 O O . ARG A 1 171 ? 8.493 20.500 6.403 1.00 34.09 171 ARG A O 1
ATOM 1310 N N . ALA A 1 172 ? 7.562 20.129 8.406 1.00 35.47 172 ALA A N 1
ATOM 1311 C CA . ALA A 1 172 ? 6.787 21.359 8.458 1.00 35.47 172 ALA A CA 1
ATOM 1312 C C . ALA A 1 172 ? 7.761 22.526 8.680 1.00 35.47 172 ALA A C 1
ATOM 1314 O O . ALA A 1 172 ? 8.103 22.906 9.796 1.00 35.47 172 ALA A O 1
ATOM 1315 N N . SER A 1 173 ? 8.290 23.060 7.583 1.00 33.75 173 SER A N 1
ATOM 1316 C CA . SER A 1 173 ? 9.153 24.234 7.569 1.00 33.75 173 SER A CA 1
ATOM 1317 C C . SER A 1 173 ? 8.696 25.188 6.479 1.00 33.75 173 SER A C 1
ATOM 1319 O O . SER A 1 173 ? 9.301 25.279 5.414 1.00 33.75 173 SER A O 1
ATOM 1321 N N . LYS A 1 174 ? 7.670 25.987 6.777 1.00 35.09 174 LYS A N 1
ATOM 1322 C CA . LYS A 1 174 ? 7.687 27.374 6.313 1.00 35.09 174 LYS A CA 1
ATOM 1323 C C . LYS A 1 174 ? 6.968 28.287 7.298 1.00 35.09 174 LYS A C 1
ATOM 1325 O O . LYS A 1 174 ? 5.756 28.465 7.262 1.00 35.09 174 LYS A O 1
ATOM 1330 N N . HIS A 1 175 ? 7.784 28.894 8.153 1.00 38.31 175 HIS A N 1
ATOM 1331 C CA . HIS A 1 175 ? 7.556 30.219 8.712 1.00 38.31 175 HIS A CA 1
ATOM 1332 C C . HIS A 1 175 ? 6.923 31.141 7.656 1.00 38.31 175 HIS A C 1
ATOM 1334 O O . HIS A 1 175 ? 7.513 31.378 6.598 1.00 38.31 175 HIS A O 1
ATOM 1340 N N . ARG A 1 176 ? 5.773 31.734 7.972 1.00 31.78 176 ARG A N 1
ATOM 1341 C CA . ARG A 1 176 ? 5.458 33.080 7.500 1.00 31.78 176 ARG A CA 1
ATOM 1342 C C . ARG A 1 176 ? 4.892 33.866 8.673 1.00 31.78 176 ARG A C 1
ATOM 1344 O O . ARG A 1 176 ? 3.789 33.627 9.145 1.00 31.78 176 ARG A O 1
ATOM 1351 N N . SER A 1 177 ? 5.748 34.741 9.172 1.00 33.34 177 SER A N 1
ATOM 1352 C CA . SER A 1 177 ? 5.525 35.748 10.194 1.00 33.34 177 SER A CA 1
ATOM 1353 C C . SER A 1 177 ? 4.298 36.590 9.843 1.00 33.34 177 SER A C 1
ATOM 1355 O O . SER A 1 177 ? 4.326 37.347 8.875 1.00 33.34 177 SER A O 1
ATOM 1357 N N . PHE A 1 178 ? 3.237 36.488 10.642 1.00 33.09 178 PHE A N 1
ATOM 1358 C CA . PHE A 1 178 ? 2.227 37.536 10.714 1.00 33.09 178 PHE A CA 1
ATOM 1359 C C . PHE A 1 178 ? 2.643 38.513 11.811 1.00 33.09 178 PHE A C 1
ATOM 1361 O O . PHE A 1 178 ? 2.696 38.178 12.992 1.00 33.09 178 PHE A O 1
ATOM 1368 N N . SER A 1 179 ? 3.011 39.711 11.365 1.00 34.22 179 SER A N 1
ATOM 1369 C CA . SER A 1 179 ? 3.273 40.880 12.193 1.00 34.22 179 SER A CA 1
ATOM 1370 C C . SER A 1 179 ? 2.037 41.195 13.040 1.00 34.22 179 SER A C 1
ATOM 1372 O O . SER A 1 179 ? 0.976 41.515 12.506 1.00 34.22 179 SER A O 1
ATOM 1374 N N . SER A 1 180 ? 2.175 41.079 14.360 1.00 34.72 180 SER A N 1
ATOM 1375 C CA . SER A 1 180 ? 1.191 41.547 15.332 1.00 34.72 180 SER A CA 1
ATOM 1376 C C . SER A 1 180 ? 1.337 43.056 15.492 1.00 34.72 180 SER A C 1
ATOM 1378 O O . SER A 1 180 ? 2.173 43.507 16.266 1.00 34.72 180 SER A O 1
ATOM 1380 N N . ASN A 1 181 ? 0.497 43.819 14.798 1.00 35.66 181 ASN A N 1
ATOM 1381 C CA . ASN A 1 181 ? 0.184 45.200 15.150 1.00 35.66 181 ASN A CA 1
ATOM 1382 C C . ASN A 1 181 ? -1.331 45.405 15.042 1.00 35.66 181 ASN A C 1
ATOM 1384 O O . ASN A 1 181 ? -1.832 45.737 13.972 1.00 35.66 181 ASN A O 1
ATOM 1388 N N . ASN A 1 182 ? -2.053 45.231 16.153 1.00 33.78 182 ASN A N 1
ATOM 1389 C CA . ASN A 1 182 ? -3.024 46.245 16.560 1.00 33.78 182 ASN A CA 1
ATOM 1390 C C . ASN A 1 182 ? -3.419 46.104 18.038 1.00 33.78 182 ASN A C 1
ATOM 1392 O O . ASN A 1 182 ? -4.073 45.150 18.451 1.00 33.78 182 ASN A O 1
ATOM 1396 N N . ASN A 1 183 ? -3.013 47.111 18.807 1.00 37.47 183 ASN A N 1
ATOM 1397 C CA . ASN A 1 183 ? 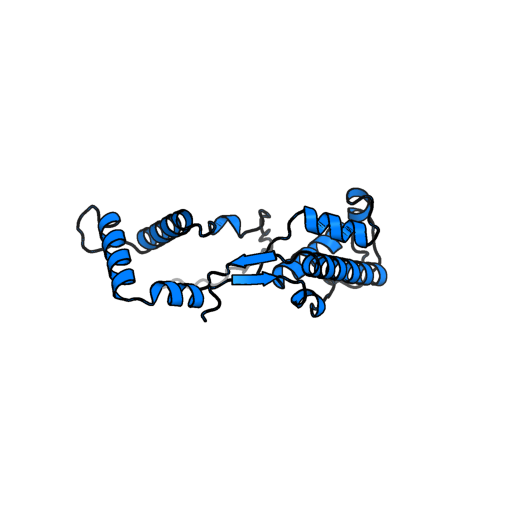-3.526 47.467 20.124 1.00 37.47 183 ASN A CA 1
ATOM 1398 C C . ASN A 1 183 ? -5.020 47.792 20.035 1.00 37.47 183 ASN A C 1
ATOM 1400 O O . ASN A 1 183 ? -5.347 48.740 19.329 1.00 37.47 183 ASN A O 1
ATOM 1404 N N . ILE A 1 184 ? -5.873 47.140 20.835 1.00 37.97 184 ILE A N 1
ATOM 1405 C CA . ILE A 1 184 ? -7.020 47.793 21.493 1.00 37.97 184 ILE A CA 1
ATOM 1406 C C . ILE A 1 184 ? -7.236 47.120 22.859 1.00 37.97 184 ILE A C 1
ATOM 1408 O O . ILE A 1 184 ? -7.738 46.000 22.943 1.00 37.97 184 ILE A O 1
ATOM 1412 N N . TYR A 1 185 ? -6.864 47.823 23.930 1.00 35.00 185 TYR A N 1
ATOM 1413 C CA . TYR A 1 185 ? -7.337 47.542 25.284 1.00 35.00 185 TYR A CA 1
ATOM 1414 C C . TYR A 1 185 ? -8.796 48.010 25.403 1.00 35.00 185 TYR A C 1
ATOM 1416 O O . TYR A 1 185 ? -9.107 49.160 25.101 1.00 35.00 185 TYR A O 1
ATOM 1424 N N . ARG A 1 186 ? -9.682 47.117 25.853 1.00 35.94 186 ARG A N 1
ATOM 1425 C CA . ARG A 1 186 ? -10.944 47.462 26.525 1.00 35.94 186 ARG A CA 1
ATOM 1426 C C . ARG A 1 186 ? -10.642 47.558 28.021 1.00 35.94 186 ARG A C 1
ATOM 1428 O O . ARG A 1 186 ? -10.259 46.536 28.581 1.00 35.94 186 ARG A O 1
ATOM 1435 N N . VAL A 1 187 ? -10.762 48.744 28.616 1.00 42.38 187 VAL A N 1
ATOM 1436 C CA . VAL A 1 187 ? -11.796 49.201 29.578 1.00 42.38 187 VAL A CA 1
ATOM 1437 C C . VAL A 1 187 ? -11.632 50.712 29.698 1.00 42.38 187 VAL A C 1
ATOM 1439 O O . VAL A 1 187 ? -10.476 51.152 29.876 1.00 42.38 187 VAL A O 1
#

Organism: Solanum tuberosum (NCBI:txid4113)

Foldseek 3Di:
DPPLQKDKALLPLLLPFDDDDDDDDDFFDALQSLVVSLQVRVCVSVVNDRDDPVLLVQLCVQLVNPDPVVRRGDTHDPVRSSVSSSSSSVSSNVVCNVPMDMDGDDDPVSVCVVCVPPVVVVVVVVVLCCVQPVVVPSDHDPVSVVVSVQVVCVVVVNDRPVVSDDPDPPPPDDDDDDDDDDDDDDD